Protein AF-F1KM58-F1 (afdb_monomer_lite)

Radius of gyration: 17.59 Å; chains: 1; bounding box: 44×41×51 Å

Secondary structure (DSSP, 8-state):
-HHHHHHHHHHTTTSS-HHHHHHHHHHHIIIIIHHHHHHHHSSSTTSTTSHHHHHHTS----SS-IIIIIIHHHHHHHHHHHHH-PPTTTTTS----S-HHHHHHHHHHHHHHHHHHHHHTTSSSSHHHHHHHHHHHHHHHHHHHHHHHHHHHHHSS--HHHHHHHHHHHHHHHGGGTTTB-HHHHHHHHHHHHHHHHHHTTHHHHHT---TT-HIIIIIIHHHHHHHHHHHHBTTTS--

pLDDT: mean 94.78, std 6.4, range [48.59, 98.81]

Organism: Bifidobacterium bifidum (NCBI:txid1681)

Foldseek 3Di:
DVVLLVLLCQQCPPQDDPVVSVVCVVCCVVPPLVLQCCCDPPQRQQAQPHVVVVVVVHRQFFQQPLPSRQQSSLVSSVVVLVVRDADPCVLNDDPDDPDLVVLLVVLVVCLVCLLCRQLCSVVDDDPLSVQLNLLLVLLLVLQLVLLQVLCCVVPVGRDSLSSSLSSLLSSSLCRRPSRFAGNVVSSVLSNVSSNQLSVQLVCCSVVRTRRPSSSNSRRNVSSVSNSVCSCQRGPPRHPD

Sequence (240 aa):
AMITVALICGAIAERVKYSTWMIFVALWITFDYAPMAHMVWNGGLLSADGAISQALGAAAHDFAGGTVVHINAAVAALIIVLIIGKRKGFGVEPMRPHNVPFVMLGAFLLWFGWFGFNAGSAFAANGVAGYAWVSTSLAAAAAMLTWGFTEKIRTGHYTAMGAASGIVAGLVAITPAADVVSPIWAIVLGAIAGVVTCLACSLKFKLGYDDSLDVVGVHGVGGLVGTVLLGFFMEGTGLR

InterPro domains:
  IPR001905 Ammonium transporter [PTHR43029] (1-235)
  IPR018047 Ammonium transporter, conserved site [PS01219] (62-87)
  IPR024041 Ammonium transporter AmtB-like domain [PF00909] (1-235)
  IPR029020 Ammonium/urea transporter [G3DSA:1.10.3430.10] (1-239)

Structure (mmCIF, N/CA/C/O backbone):
data_AF-F1KM58-F1
#
_entry.id   AF-F1KM58-F1
#
loop_
_atom_site.group_PDB
_atom_site.id
_atom_site.type_symbol
_atom_site.label_atom_id
_atom_site.label_alt_id
_atom_site.label_comp_id
_atom_site.label_asym_id
_atom_site.label_entity_id
_atom_site.label_seq_id
_atom_site.pdbx_PDB_ins_code
_atom_site.Cartn_x
_atom_site.Cartn_y
_atom_site.Cartn_z
_atom_site.occupancy
_atom_site.B_iso_or_equiv
_atom_site.auth_seq_id
_atom_site.auth_comp_id
_atom_site.auth_asym_id
_atom_site.auth_atom_id
_atom_site.pdbx_PDB_model_num
ATOM 1 N N . ALA A 1 1 ? 11.444 -1.472 5.936 1.00 88.88 1 ALA A N 1
ATOM 2 C CA . ALA A 1 1 ? 11.331 -2.021 7.304 1.00 88.88 1 ALA A CA 1
ATOM 3 C C . ALA A 1 1 ? 10.505 -1.107 8.205 1.00 88.88 1 ALA A C 1
ATOM 5 O O . ALA A 1 1 ? 9.416 -1.500 8.598 1.00 88.88 1 ALA A O 1
ATOM 6 N N . MET A 1 2 ? 10.964 0.118 8.506 1.00 96.50 2 MET A N 1
ATOM 7 C CA . MET A 1 2 ? 10.272 1.009 9.460 1.00 96.50 2 MET A CA 1
ATOM 8 C C . MET A 1 2 ? 8.813 1.307 9.084 1.00 96.50 2 MET A C 1
ATOM 10 O O . MET A 1 2 ? 7.929 1.128 9.916 1.00 96.50 2 MET A O 1
ATOM 14 N N . ILE A 1 3 ? 8.547 1.702 7.831 1.00 96.62 3 ILE A N 1
ATOM 15 C CA . ILE A 1 3 ? 7.173 1.974 7.382 1.00 96.62 3 ILE A CA 1
ATOM 16 C C . ILE A 1 3 ? 6.296 0.722 7.472 1.00 96.62 3 ILE A C 1
ATOM 18 O O . ILE A 1 3 ? 5.182 0.801 7.963 1.00 96.62 3 ILE A O 1
ATOM 22 N N . THR A 1 4 ? 6.821 -0.446 7.106 1.00 97.75 4 THR A N 1
ATOM 23 C CA . THR A 1 4 ? 6.120 -1.734 7.175 1.00 97.75 4 THR A CA 1
ATOM 24 C C . THR A 1 4 ? 5.619 -2.041 8.583 1.00 97.75 4 THR A C 1
ATOM 26 O O . THR A 1 4 ? 4.458 -2.388 8.773 1.00 97.75 4 THR A O 1
ATOM 29 N N . VAL A 1 5 ? 6.473 -1.830 9.583 1.00 97.19 5 VAL A N 1
ATOM 30 C CA . VAL A 1 5 ? 6.104 -1.976 10.994 1.00 97.19 5 VAL A CA 1
ATOM 31 C C . VAL A 1 5 ? 5.065 -0.934 11.410 1.00 97.19 5 VAL A C 1
ATOM 33 O O . VAL A 1 5 ? 4.097 -1.270 12.090 1.00 97.19 5 VAL A O 1
ATOM 36 N N . ALA A 1 6 ? 5.227 0.319 10.977 1.00 96.12 6 ALA A N 1
ATOM 37 C CA . ALA A 1 6 ? 4.267 1.382 11.263 1.00 96.12 6 ALA A CA 1
ATOM 38 C C . ALA A 1 6 ? 2.876 1.106 10.659 1.00 96.12 6 ALA A C 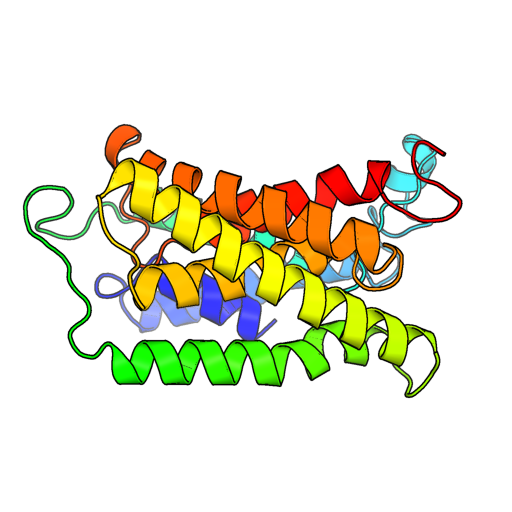1
ATOM 40 O O . ALA A 1 6 ? 1.873 1.465 11.269 1.00 96.12 6 ALA A O 1
ATOM 41 N N . LEU A 1 7 ? 2.796 0.428 9.507 1.00 96.38 7 LEU A N 1
ATOM 42 C CA . LEU A 1 7 ? 1.524 -0.000 8.918 1.00 96.38 7 LEU A CA 1
ATOM 43 C C . LEU A 1 7 ? 0.801 -1.005 9.817 1.00 96.38 7 LEU A C 1
ATOM 45 O O . LEU A 1 7 ? -0.388 -0.843 10.072 1.00 96.38 7 LEU A O 1
ATOM 49 N N . ILE A 1 8 ? 1.516 -1.995 10.362 1.00 97.31 8 ILE A N 1
ATOM 50 C CA . ILE A 1 8 ? 0.929 -2.994 11.270 1.00 97.31 8 ILE A CA 1
ATOM 51 C C . ILE A 1 8 ? 0.312 -2.312 12.505 1.00 97.31 8 ILE A C 1
ATOM 53 O O . ILE A 1 8 ? -0.786 -2.692 12.921 1.00 97.31 8 ILE A O 1
ATOM 57 N N . CYS A 1 9 ? 0.950 -1.259 13.045 1.00 94.38 9 CYS A N 1
ATOM 58 C CA . CYS A 1 9 ? 0.396 -0.464 14.152 1.00 94.38 9 CYS A CA 1
ATOM 59 C C . CYS A 1 9 ? -1.029 0.033 13.872 1.00 94.38 9 CYS A C 1
ATOM 61 O O . CYS A 1 9 ? -1.845 0.123 14.791 1.00 94.38 9 CYS A O 1
ATOM 63 N N . GLY A 1 10 ? -1.332 0.359 12.612 1.00 91.62 10 GLY A N 1
ATOM 64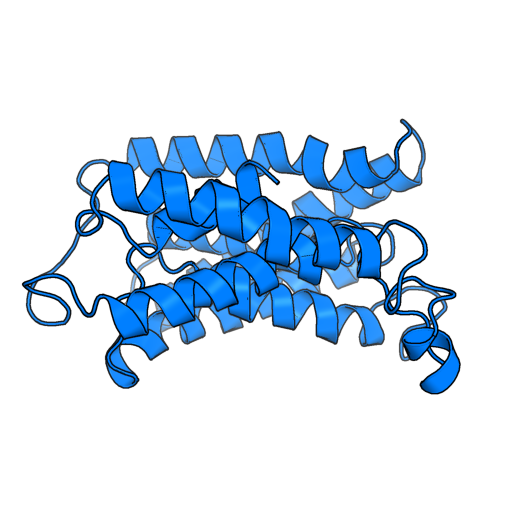 C CA . GLY A 1 10 ? -2.626 0.902 12.218 1.00 91.62 10 GLY A CA 1
ATOM 65 C C . GLY A 1 10 ? -3.788 -0.052 12.485 1.00 91.62 10 GLY A C 1
ATOM 66 O O . GLY A 1 10 ? -4.871 0.401 12.840 1.00 91.62 10 GLY A O 1
ATOM 67 N N . ALA A 1 11 ? -3.570 -1.365 12.410 1.00 92.75 11 ALA A N 1
ATOM 68 C CA . ALA A 1 11 ? -4.616 -2.362 12.642 1.00 92.75 11 ALA A CA 1
ATOM 69 C C . ALA A 1 11 ? -4.887 -2.613 14.133 1.00 92.75 11 ALA A C 1
ATOM 71 O O . ALA A 1 11 ? -5.987 -3.008 14.521 1.00 92.75 11 ALA A O 1
ATOM 72 N N . ILE A 1 12 ? -3.886 -2.361 14.979 1.00 92.50 12 ILE A N 1
ATOM 73 C CA . ILE A 1 12 ? -3.878 -2.724 16.404 1.00 92.50 12 ILE A CA 1
ATOM 74 C C . ILE A 1 12 ? -4.113 -1.535 17.343 1.00 92.50 12 ILE A C 1
ATOM 76 O O . ILE A 1 12 ? -3.894 -1.646 18.554 1.00 92.50 12 ILE A O 1
ATOM 80 N N . ALA A 1 13 ? -4.543 -0.397 16.790 1.00 87.81 13 ALA A N 1
ATOM 81 C CA . ALA A 1 13 ? -4.740 0.843 17.530 1.00 87.81 13 ALA A CA 1
ATOM 82 C C . ALA A 1 13 ? -5.531 0.624 18.836 1.00 87.81 13 ALA A C 1
ATOM 84 O O . ALA A 1 13 ? -6.523 -0.108 18.857 1.00 87.81 13 ALA A O 1
ATOM 85 N N . GLU A 1 14 ? -5.073 1.279 19.910 1.00 86.56 14 GLU A N 1
ATOM 86 C CA . GLU A 1 14 ? -5.732 1.382 21.227 1.00 86.56 14 GLU A CA 1
ATOM 87 C C . GLU A 1 14 ? -5.821 0.093 22.065 1.00 86.56 14 GLU A C 1
ATOM 89 O O . GLU A 1 14 ? -6.354 0.136 23.173 1.00 86.56 14 GLU A O 1
ATOM 94 N N . ARG A 1 15 ? -5.305 -1.055 21.596 1.00 90.94 15 ARG A N 1
ATOM 95 C CA . ARG A 1 15 ? -5.535 -2.340 22.291 1.00 90.94 15 ARG A CA 1
ATOM 96 C C . ARG A 1 15 ? -4.346 -3.295 22.396 1.00 90.94 15 ARG A C 1
ATOM 98 O O . ARG A 1 15 ? -4.536 -4.485 22.637 1.00 90.94 15 ARG A O 1
ATOM 105 N N . VAL A 1 16 ? -3.121 -2.790 22.270 1.00 93.50 16 VAL A N 1
ATOM 106 C CA . VAL A 1 16 ? -1.893 -3.577 22.474 1.00 93.50 16 VAL A CA 1
ATOM 107 C C . VAL A 1 16 ? -0.984 -2.893 23.490 1.00 93.50 16 VAL A C 1
ATOM 109 O O . VAL A 1 16 ? -0.842 -1.672 23.506 1.00 93.50 16 VAL A O 1
ATOM 112 N N . LYS A 1 17 ? -0.357 -3.691 24.361 1.00 94.69 17 LYS A N 1
ATOM 113 C CA . LYS A 1 17 ? 0.651 -3.201 25.307 1.00 94.69 17 LYS A CA 1
ATOM 114 C C . LYS A 1 17 ? 1.927 -2.836 24.558 1.00 94.69 17 LYS A C 1
ATOM 116 O O . LYS A 1 17 ? 2.440 -3.645 23.787 1.00 94.69 17 LYS A O 1
ATOM 121 N N . TYR A 1 18 ? 2.490 -1.673 24.866 1.00 94.19 18 TYR A N 1
ATOM 122 C CA . TYR A 1 18 ? 3.715 -1.196 24.223 1.00 94.19 18 TYR A CA 1
ATOM 123 C C . TYR A 1 18 ? 4.885 -2.188 24.345 1.00 94.19 18 TYR A C 1
ATOM 125 O O . TYR A 1 18 ? 5.570 -2.456 23.366 1.00 94.19 18 TYR A O 1
ATOM 133 N N . SER A 1 19 ? 5.087 -2.805 25.514 1.00 96.88 19 SER A N 1
ATOM 134 C CA . SER A 1 19 ? 6.160 -3.793 25.712 1.00 96.88 19 SER A CA 1
ATOM 135 C C . SER A 1 19 ? 6.009 -5.028 24.816 1.00 96.88 19 SER A C 1
ATOM 137 O O . SER A 1 19 ? 6.976 -5.454 24.190 1.00 96.88 19 SER A O 1
ATOM 139 N N . THR A 1 20 ? 4.795 -5.575 24.705 1.00 95.06 20 THR A N 1
ATOM 140 C CA . THR A 1 20 ? 4.488 -6.692 23.798 1.00 95.06 20 THR A CA 1
ATOM 141 C C . THR A 1 20 ? 4.696 -6.293 22.342 1.00 95.06 20 THR A C 1
ATOM 143 O O . THR A 1 20 ? 5.254 -7.072 21.574 1.00 95.06 20 THR A O 1
ATOM 146 N N . TRP A 1 21 ? 4.303 -5.071 21.977 1.00 95.88 21 TRP A N 1
ATOM 147 C CA . TRP A 1 21 ? 4.534 -4.529 20.643 1.00 95.88 21 TRP A CA 1
ATOM 148 C C . TRP A 1 21 ? 6.026 -4.464 20.300 1.00 95.88 21 TRP A C 1
ATOM 150 O O . TRP A 1 21 ? 6.424 -4.958 19.254 1.00 95.88 21 TRP A O 1
ATOM 160 N N . MET A 1 22 ? 6.873 -3.953 21.198 1.00 97.19 22 MET A N 1
ATOM 161 C CA . MET A 1 22 ? 8.318 -3.872 20.947 1.00 97.19 22 MET A CA 1
ATOM 162 C C . MET A 1 22 ? 8.966 -5.245 20.733 1.00 97.19 22 MET A C 1
ATOM 164 O O . MET A 1 22 ? 9.809 -5.393 19.849 1.00 97.19 22 MET A O 1
ATOM 168 N N . ILE A 1 23 ? 8.551 -6.257 21.502 1.00 97.44 23 ILE A N 1
ATOM 169 C CA . ILE A 1 23 ? 9.023 -7.637 21.318 1.00 97.44 23 ILE A CA 1
ATOM 170 C C . ILE A 1 23 ? 8.547 -8.183 19.970 1.00 97.44 23 ILE A C 1
ATOM 172 O O . ILE A 1 23 ? 9.347 -8.747 19.226 1.00 97.44 23 ILE A O 1
ATOM 176 N N . PHE A 1 24 ? 7.269 -7.983 19.632 1.00 96.81 24 PHE A N 1
ATOM 177 C CA . PHE A 1 24 ? 6.732 -8.379 18.333 1.00 96.81 24 PHE A CA 1
ATOM 178 C C . PHE A 1 24 ? 7.520 -7.741 17.186 1.00 96.81 24 PHE A C 1
ATOM 180 O O . PHE A 1 24 ? 7.919 -8.453 16.277 1.00 96.81 24 PHE A O 1
ATOM 187 N N . VAL A 1 25 ? 7.803 -6.437 17.244 1.00 97.88 25 VAL A N 1
ATOM 188 C CA . VAL A 1 25 ? 8.566 -5.732 16.203 1.00 97.88 25 VAL A CA 1
ATOM 189 C C . VAL A 1 25 ? 9.952 -6.339 16.017 1.00 97.88 25 VAL A C 1
ATOM 191 O O . VAL A 1 25 ? 10.352 -6.581 14.881 1.00 97.88 25 VAL A O 1
ATOM 194 N N . ALA A 1 26 ? 10.672 -6.614 17.109 1.00 98.06 26 ALA A N 1
ATOM 195 C CA . ALA A 1 26 ? 11.992 -7.233 17.031 1.00 98.06 26 ALA A CA 1
ATOM 196 C C . ALA A 1 26 ? 11.920 -8.612 16.357 1.00 98.06 26 ALA A C 1
ATOM 198 O O . ALA A 1 26 ? 12.652 -8.873 15.407 1.00 98.06 26 ALA A O 1
ATOM 199 N N . LEU A 1 27 ? 10.990 -9.463 16.796 1.00 98.25 27 LEU A N 1
ATOM 200 C CA . LEU A 1 27 ? 10.813 -10.801 16.231 1.00 98.25 27 LEU A CA 1
ATOM 201 C C . LEU A 1 27 ? 10.357 -10.753 14.770 1.00 98.25 27 LEU A C 1
ATOM 203 O O . LEU A 1 27 ? 10.905 -11.460 13.933 1.00 98.25 27 LEU A O 1
ATOM 207 N N . TRP A 1 28 ? 9.384 -9.908 14.446 1.00 98.38 28 TRP A N 1
ATOM 208 C CA . TRP A 1 28 ? 8.810 -9.807 13.110 1.00 98.38 28 TRP A CA 1
ATOM 209 C C . TRP A 1 28 ? 9.817 -9.246 12.102 1.00 98.38 28 TRP A C 1
ATOM 211 O O . TRP A 1 28 ? 9.946 -9.772 11.001 1.00 98.38 28 TRP A O 1
ATOM 221 N N . ILE A 1 29 ? 10.618 -8.243 12.481 1.00 98.25 29 ILE A N 1
ATOM 222 C CA . ILE A 1 29 ? 11.701 -7.761 11.613 1.00 98.25 29 ILE A CA 1
ATOM 223 C C . ILE A 1 29 ? 12.711 -8.882 11.331 1.00 98.25 29 ILE A C 1
ATOM 225 O O . ILE A 1 29 ? 13.126 -9.048 10.184 1.00 98.25 29 ILE A O 1
ATOM 229 N N . THR A 1 30 ? 13.111 -9.638 12.357 1.00 98.19 30 THR A N 1
ATOM 230 C CA . THR A 1 30 ? 14.146 -10.674 12.235 1.00 98.19 30 THR A CA 1
ATOM 231 C C . THR A 1 30 ? 13.672 -11.903 11.468 1.00 98.19 30 THR A C 1
ATOM 233 O O . THR A 1 30 ? 14.404 -12.401 10.618 1.00 98.19 30 THR A O 1
ATOM 236 N N . PHE A 1 31 ? 12.479 -12.407 11.773 1.00 98.19 31 PHE A N 1
ATOM 237 C CA . PHE A 1 31 ? 12.016 -13.709 11.287 1.00 98.19 31 PHE A CA 1
ATOM 238 C C . PHE A 1 31 ? 11.066 -13.632 10.098 1.00 98.19 31 PHE A C 1
ATOM 240 O O . PHE A 1 31 ? 10.827 -14.656 9.468 1.00 98.19 31 PHE A O 1
ATOM 247 N N . ASP A 1 32 ? 10.548 -12.450 9.776 1.00 98.25 32 ASP A N 1
ATOM 248 C CA . ASP A 1 32 ? 9.612 -12.275 8.671 1.00 98.25 32 ASP A CA 1
ATOM 249 C C . ASP A 1 32 ? 10.108 -11.213 7.676 1.00 98.25 32 ASP A C 1
ATOM 251 O O . ASP A 1 32 ? 10.454 -11.553 6.544 1.00 98.25 32 ASP A O 1
ATOM 255 N N . TYR A 1 33 ? 10.273 -9.954 8.101 1.00 98.44 33 TYR A N 1
ATOM 256 C CA . TYR A 1 33 ? 10.642 -8.877 7.175 1.00 98.44 33 TYR A CA 1
ATOM 257 C C . TYR A 1 33 ? 12.001 -9.104 6.504 1.00 98.44 33 TYR A C 1
ATOM 259 O O . TYR A 1 33 ? 12.116 -8.953 5.289 1.00 98.44 33 TYR A O 1
ATOM 267 N N . ALA A 1 34 ? 13.044 -9.426 7.277 1.00 98.25 34 ALA A N 1
ATOM 268 C CA . ALA A 1 34 ? 14.384 -9.648 6.735 1.00 98.25 34 ALA A CA 1
ATOM 269 C C . ALA A 1 34 ? 14.428 -10.844 5.760 1.00 98.25 34 ALA A C 1
ATOM 271 O O . ALA A 1 34 ? 14.923 -10.655 4.645 1.00 98.25 34 ALA A O 1
ATOM 272 N N . PRO A 1 35 ? 13.867 -12.027 6.092 1.00 98.00 35 PRO A N 1
ATOM 273 C CA . PRO A 1 35 ? 13.722 -13.120 5.134 1.00 98.00 35 PRO A CA 1
ATOM 274 C C . PRO A 1 35 ? 12.932 -12.735 3.882 1.00 98.00 35 PRO A C 1
ATOM 276 O O . PRO A 1 35 ? 13.409 -13.000 2.784 1.00 98.00 35 PRO A O 1
ATOM 279 N N . MET A 1 36 ? 11.787 -12.057 4.014 1.00 97.50 36 MET A N 1
ATOM 280 C CA . MET A 1 36 ? 10.985 -11.612 2.866 1.00 97.50 36 MET A CA 1
ATOM 281 C C . MET A 1 36 ? 11.746 -10.632 1.966 1.00 97.50 36 MET A C 1
ATOM 283 O O . MET A 1 36 ? 11.751 -10.783 0.746 1.00 97.50 36 MET A O 1
ATOM 287 N N . ALA A 1 37 ? 12.445 -9.658 2.551 1.00 97.81 37 ALA A N 1
ATOM 288 C CA . ALA A 1 37 ? 13.271 -8.719 1.800 1.00 97.81 37 ALA A CA 1
ATOM 289 C C . ALA A 1 37 ? 14.416 -9.432 1.067 1.00 97.81 37 ALA A C 1
ATOM 291 O O . ALA A 1 37 ? 14.699 -9.107 -0.083 1.00 97.81 37 ALA A O 1
ATOM 292 N N . HIS A 1 38 ? 15.048 -10.428 1.696 1.00 96.88 38 HIS A N 1
ATOM 293 C CA . HIS A 1 38 ? 16.068 -11.234 1.031 1.00 96.88 38 HIS A CA 1
ATOM 294 C C . HIS A 1 38 ? 15.481 -12.080 -0.102 1.00 96.88 38 HIS A C 1
ATOM 296 O O . HIS A 1 38 ? 16.049 -12.100 -1.192 1.00 96.88 38 HIS A O 1
ATOM 302 N N . MET A 1 39 ? 14.329 -12.719 0.137 1.00 96.62 39 MET A N 1
ATOM 303 C CA . MET A 1 39 ? 13.624 -13.533 -0.852 1.00 96.62 39 MET A CA 1
ATOM 304 C C . MET A 1 39 ? 13.322 -12.761 -2.129 1.00 96.62 39 MET A C 1
ATOM 306 O O . MET A 1 39 ? 13.425 -13.359 -3.188 1.00 96.62 39 MET A O 1
ATOM 310 N N . VAL A 1 40 ? 12.958 -11.482 -2.031 1.00 96.44 40 VAL A N 1
ATOM 311 C CA . VAL A 1 40 ? 12.495 -10.687 -3.175 1.00 96.44 40 VAL A CA 1
ATOM 312 C C . VAL A 1 40 ? 13.618 -9.831 -3.769 1.00 96.44 40 VAL A C 1
ATOM 314 O O . VAL A 1 40 ? 13.854 -9.885 -4.973 1.00 96.44 40 VAL A O 1
ATOM 317 N N . TRP A 1 41 ? 14.367 -9.087 -2.950 1.00 96.12 41 TRP A N 1
ATOM 318 C CA . TRP A 1 41 ? 15.279 -8.039 -3.434 1.00 96.12 41 TRP A CA 1
ATOM 319 C C . TRP A 1 41 ? 16.766 -8.384 -3.405 1.00 96.12 41 TRP A C 1
ATOM 321 O O . TRP A 1 41 ? 17.565 -7.594 -3.900 1.00 96.12 41 TRP A O 1
ATOM 331 N N . ASN A 1 42 ? 17.172 -9.504 -2.803 1.00 93.81 42 ASN A N 1
ATOM 332 C CA . ASN A 1 42 ? 18.594 -9.780 -2.581 1.00 93.81 42 ASN A CA 1
ATOM 333 C C . ASN A 1 42 ? 18.996 -11.212 -2.963 1.00 93.81 42 ASN A C 1
ATOM 335 O O . ASN A 1 42 ? 19.668 -11.890 -2.184 1.00 93.81 42 ASN A O 1
ATOM 339 N N . GLY A 1 43 ? 18.566 -11.668 -4.143 1.00 93.12 43 GLY A N 1
ATOM 340 C CA . GLY A 1 43 ? 18.970 -12.950 -4.738 1.00 93.12 43 GLY A CA 1
ATOM 341 C C . GLY A 1 43 ? 18.361 -14.183 -4.068 1.00 93.12 43 GLY A C 1
ATOM 342 O O . GLY A 1 43 ? 18.935 -15.269 -4.125 1.00 93.12 43 GLY A O 1
ATOM 343 N N . GLY A 1 44 ? 17.239 -14.020 -3.368 1.00 95.12 44 GLY A N 1
ATOM 344 C CA . GLY A 1 44 ? 16.552 -15.117 -2.703 1.00 95.12 44 GLY A CA 1
ATOM 345 C C . GLY A 1 44 ? 15.540 -15.828 -3.607 1.00 95.12 44 GLY A C 1
ATOM 346 O O . GLY A 1 44 ? 15.537 -15.693 -4.827 1.00 95.12 44 GLY A O 1
ATOM 347 N N . LEU A 1 45 ? 14.658 -16.625 -2.997 1.00 95.62 45 LEU A N 1
ATOM 348 C CA . LEU A 1 45 ? 13.769 -17.554 -3.714 1.00 95.62 45 LEU A CA 1
ATOM 349 C C . LEU A 1 45 ? 12.839 -16.895 -4.747 1.00 95.62 45 LEU A C 1
ATOM 351 O O . LEU A 1 45 ? 12.536 -17.526 -5.758 1.00 95.62 45 LEU A O 1
ATOM 355 N N . LEU A 1 46 ? 12.385 -15.671 -4.471 1.00 94.06 46 LEU A N 1
ATOM 356 C CA . LEU A 1 46 ? 11.426 -14.887 -5.256 1.00 94.06 46 LEU A CA 1
ATOM 357 C C . LEU A 1 46 ? 12.096 -13.721 -5.999 1.00 94.06 46 LEU A C 1
ATOM 359 O O . LEU A 1 46 ? 11.403 -12.849 -6.511 1.00 94.06 46 LEU A O 1
ATOM 363 N N . SER A 1 47 ? 13.427 -13.668 -6.052 1.00 93.94 47 SER A N 1
ATOM 364 C CA . SER A 1 47 ? 14.128 -12.731 -6.928 1.00 93.94 47 SER A CA 1
ATOM 365 C C . SER A 1 47 ? 13.915 -13.133 -8.389 1.00 93.94 47 SER A C 1
ATOM 367 O O . SER A 1 47 ? 13.481 -14.253 -8.675 1.00 93.94 47 SER A O 1
ATOM 369 N N . ALA A 1 48 ? 14.204 -12.237 -9.333 1.00 89.00 48 ALA A N 1
ATOM 370 C CA . ALA A 1 48 ? 13.971 -12.485 -10.760 1.00 89.00 48 ALA A CA 1
ATOM 371 C C . ALA A 1 48 ? 14.644 -13.780 -11.265 1.00 89.00 48 ALA A C 1
ATOM 373 O O . ALA A 1 48 ? 14.072 -14.507 -12.074 1.00 89.00 48 ALA A O 1
ATOM 374 N N . ASP A 1 49 ? 15.823 -14.097 -10.732 1.00 91.44 49 ASP A N 1
ATOM 375 C CA . ASP A 1 49 ? 16.614 -15.304 -10.978 1.00 91.44 49 ASP A CA 1
ATOM 376 C C . ASP A 1 49 ? 16.496 -16.354 -9.856 1.00 91.44 49 ASP A C 1
ATOM 378 O O . ASP A 1 49 ? 17.204 -17.360 -9.868 1.00 91.44 49 ASP A O 1
ATOM 382 N N . GLY A 1 50 ? 15.600 -16.149 -8.891 1.00 93.50 50 GLY A N 1
ATOM 383 C CA . GLY A 1 50 ? 15.389 -17.034 -7.752 1.00 93.50 50 GLY A CA 1
ATOM 384 C C . GLY A 1 50 ? 14.820 -18.400 -8.140 1.00 93.50 50 GLY A C 1
ATOM 385 O O . GLY A 1 50 ? 14.182 -18.566 -9.179 1.00 93.50 50 GLY A O 1
ATOM 386 N N . ALA A 1 51 ? 15.008 -19.397 -7.273 1.00 94.25 51 ALA A N 1
ATOM 387 C CA . ALA A 1 51 ? 14.600 -20.779 -7.542 1.00 94.25 51 ALA A CA 1
ATOM 388 C C . ALA A 1 51 ? 13.103 -20.933 -7.885 1.00 94.25 51 ALA A C 1
ATOM 390 O O . ALA A 1 51 ? 12.755 -21.770 -8.717 1.00 94.25 51 ALA A O 1
ATOM 391 N N . ILE A 1 52 ? 12.216 -20.129 -7.281 1.00 93.25 52 ILE A N 1
ATOM 392 C CA . ILE A 1 52 ? 10.775 -20.166 -7.583 1.00 93.25 52 ILE A CA 1
ATOM 393 C C . ILE A 1 52 ? 10.500 -19.523 -8.944 1.00 93.25 52 ILE A C 1
ATOM 395 O O . ILE A 1 52 ? 9.766 -20.102 -9.743 1.00 93.25 52 ILE A O 1
ATOM 399 N N . SER A 1 53 ? 11.119 -18.377 -9.234 1.00 92.19 53 SER A N 1
ATOM 400 C CA . SER A 1 53 ? 11.009 -17.713 -10.538 1.00 92.19 53 SER A CA 1
ATOM 401 C C . SER A 1 53 ? 11.477 -18.627 -11.676 1.00 92.19 53 SER A C 1
ATOM 403 O O . SER A 1 53 ? 10.794 -18.768 -12.690 1.00 92.19 53 SER A O 1
ATOM 405 N N . GLN A 1 54 ? 12.593 -19.336 -11.475 1.00 92.50 54 GLN A N 1
ATOM 406 C CA . GLN A 1 54 ? 13.096 -20.331 -12.425 1.00 92.50 54 GLN A CA 1
ATOM 407 C C . GLN A 1 54 ? 12.141 -21.522 -12.578 1.00 92.50 54 GLN A C 1
ATOM 409 O O . GLN A 1 54 ? 11.859 -21.936 -13.700 1.00 92.50 54 GLN A O 1
ATOM 414 N N . ALA A 1 55 ? 11.613 -22.058 -11.472 1.00 93.62 55 ALA A N 1
ATOM 415 C CA . ALA A 1 55 ? 10.693 -23.195 -11.501 1.00 93.62 55 ALA A CA 1
ATOM 416 C C . ALA A 1 55 ? 9.357 -22.870 -12.193 1.00 93.62 55 ALA A C 1
ATOM 418 O O . ALA A 1 55 ? 8.786 -23.731 -12.858 1.00 93.62 55 ALA A O 1
ATOM 419 N N . LEU A 1 56 ? 8.864 -21.636 -12.047 1.00 89.94 56 LEU A N 1
ATOM 420 C CA . LEU A 1 56 ? 7.647 -21.155 -12.706 1.00 89.94 56 LEU A CA 1
ATOM 421 C C . LEU A 1 56 ? 7.893 -20.663 -14.140 1.00 89.94 56 LEU A C 1
ATOM 423 O O . LEU A 1 56 ? 6.932 -20.434 -14.871 1.00 89.94 56 LEU A O 1
ATOM 427 N N . GLY A 1 57 ? 9.155 -20.487 -14.545 1.00 86.56 57 GLY A N 1
ATOM 428 C CA . GLY A 1 57 ? 9.521 -19.919 -15.844 1.00 86.56 57 GLY A CA 1
ATOM 429 C C . GLY A 1 57 ? 9.129 -18.445 -16.005 1.00 86.56 57 GLY A C 1
ATOM 430 O O . GLY A 1 57 ? 9.038 -17.961 -17.131 1.00 86.56 57 GLY A O 1
ATOM 431 N N . ALA A 1 58 ? 8.879 -17.739 -14.900 1.00 85.25 58 ALA A N 1
ATOM 432 C CA . ALA A 1 58 ? 8.455 -16.346 -14.881 1.00 85.25 58 ALA A CA 1
ATOM 433 C C . ALA A 1 58 ? 9.169 -15.604 -13.749 1.00 85.25 58 ALA A C 1
ATOM 435 O O . ALA A 1 58 ? 9.127 -16.030 -12.594 1.00 85.25 58 ALA A O 1
ATOM 436 N N . ALA A 1 59 ? 9.813 -14.485 -14.079 1.00 87.88 59 ALA A N 1
ATOM 437 C CA . ALA A 1 59 ? 10.474 -13.645 -13.091 1.00 87.88 59 ALA A CA 1
ATOM 438 C C . ALA A 1 59 ? 9.430 -12.950 -12.211 1.00 87.88 59 ALA A C 1
ATOM 440 O O . ALA A 1 59 ? 8.594 -12.193 -12.709 1.00 87.88 59 ALA A O 1
ATOM 441 N N . ALA A 1 60 ? 9.484 -13.190 -10.902 1.00 89.81 60 ALA A N 1
ATOM 442 C CA . ALA A 1 60 ? 8.737 -12.377 -9.958 1.00 89.81 60 ALA A CA 1
ATOM 443 C C . ALA A 1 60 ? 9.260 -10.930 -9.994 1.00 89.81 60 ALA A C 1
ATOM 445 O O . ALA A 1 60 ? 10.470 -10.693 -9.974 1.00 89.81 60 ALA A O 1
ATOM 446 N N . HIS A 1 61 ? 8.335 -9.970 -10.054 1.00 93.25 61 HIS A N 1
ATOM 447 C CA . HIS A 1 61 ? 8.640 -8.542 -10.088 1.00 93.25 61 HIS A CA 1
ATOM 448 C C . HIS A 1 61 ? 7.981 -7.842 -8.906 1.00 93.25 61 HIS A C 1
ATOM 450 O O . HIS A 1 61 ? 6.772 -7.956 -8.694 1.00 93.25 61 HIS A O 1
ATOM 456 N N . ASP A 1 62 ? 8.787 -7.124 -8.132 1.00 96.06 62 ASP A N 1
ATOM 457 C CA . ASP A 1 62 ? 8.319 -6.277 -7.042 1.00 96.06 62 ASP A CA 1
ATOM 458 C C . ASP A 1 62 ? 9.294 -5.116 -6.833 1.00 96.06 62 ASP A C 1
ATOM 460 O O . ASP A 1 62 ? 10.260 -5.209 -6.071 1.00 96.06 62 ASP A O 1
ATOM 464 N N . PHE A 1 63 ? 9.034 -4.019 -7.539 1.00 97.25 63 PHE A N 1
ATOM 465 C CA . PHE A 1 63 ? 9.953 -2.891 -7.627 1.00 97.25 63 PHE A CA 1
ATOM 466 C C . PHE A 1 63 ? 10.208 -2.185 -6.292 1.00 97.25 63 PHE A C 1
ATOM 468 O O . PHE A 1 63 ? 11.357 -1.937 -5.934 1.00 97.25 63 PHE A O 1
ATOM 475 N N . ALA A 1 64 ? 9.151 -1.860 -5.541 1.00 97.56 64 ALA A N 1
ATOM 476 C CA . ALA A 1 64 ? 9.273 -1.093 -4.299 1.00 97.56 64 ALA A CA 1
ATOM 477 C C . ALA A 1 64 ? 8.579 -1.729 -3.078 1.00 97.56 64 ALA A C 1
ATOM 479 O O . ALA A 1 64 ? 8.650 -1.175 -1.982 1.00 97.56 64 ALA A O 1
ATOM 480 N N . GLY A 1 65 ? 7.963 -2.913 -3.200 1.00 97.00 65 GLY A N 1
ATOM 481 C CA . GLY A 1 65 ? 7.505 -3.701 -2.045 1.00 97.00 65 GLY A CA 1
ATOM 482 C C . GLY A 1 65 ? 6.004 -3.928 -1.939 1.00 97.00 65 GLY A C 1
ATOM 483 O O . GLY A 1 65 ? 5.447 -3.830 -0.844 1.00 97.00 65 GLY A O 1
ATOM 484 N N . GLY A 1 66 ? 5.337 -4.289 -3.034 1.00 97.19 66 GLY A N 1
ATOM 485 C CA . GLY A 1 66 ? 3.977 -4.826 -2.981 1.00 97.19 66 GLY A CA 1
ATOM 486 C C . GLY A 1 66 ? 3.888 -6.043 -2.061 1.00 97.19 66 GLY A C 1
ATOM 487 O O . GLY A 1 66 ? 3.021 -6.099 -1.188 1.00 97.19 66 GLY A O 1
ATOM 488 N N . THR A 1 67 ? 4.836 -6.972 -2.183 1.00 97.31 67 THR A N 1
ATOM 489 C CA . THR A 1 67 ? 4.944 -8.149 -1.317 1.00 97.31 67 THR A CA 1
ATOM 490 C C . THR A 1 67 ? 5.660 -7.811 -0.015 1.00 97.31 67 THR A C 1
ATOM 492 O O . THR A 1 67 ? 5.059 -7.935 1.050 1.00 97.31 67 THR A O 1
ATOM 495 N N . VAL A 1 68 ? 6.900 -7.310 -0.089 1.00 97.75 68 VAL A N 1
ATOM 496 C CA . VAL A 1 68 ? 7.798 -7.137 1.069 1.00 97.75 68 VAL A CA 1
ATOM 497 C C . VAL A 1 68 ? 7.242 -6.159 2.106 1.00 97.75 68 VAL A C 1
ATOM 499 O O . VAL A 1 68 ? 7.482 -6.321 3.306 1.00 97.75 68 VAL A O 1
ATOM 502 N N . VAL A 1 69 ? 6.496 -5.140 1.664 1.00 98.50 69 VAL A N 1
ATOM 503 C CA . VAL A 1 69 ? 5.928 -4.113 2.543 1.00 98.50 69 VAL A CA 1
ATOM 504 C C . VAL A 1 69 ? 4.427 -4.292 2.715 1.00 98.50 69 VAL A C 1
ATOM 506 O O . VAL A 1 69 ? 3.973 -4.484 3.839 1.00 98.50 69 VAL A O 1
ATOM 509 N N . HIS A 1 70 ? 3.641 -4.197 1.647 1.00 98.50 70 HIS A N 1
ATOM 510 C CA . HIS A 1 70 ? 2.196 -4.005 1.796 1.00 98.50 70 HIS A CA 1
ATOM 511 C C . HIS A 1 70 ? 1.449 -5.284 2.164 1.00 98.50 70 HIS A C 1
ATOM 513 O O . HIS A 1 70 ? 0.803 -5.323 3.212 1.00 98.50 70 HIS A O 1
ATOM 519 N N . ILE A 1 71 ? 1.574 -6.336 1.350 1.00 98.50 71 ILE A N 1
ATOM 520 C CA . ILE A 1 71 ? 0.948 -7.633 1.636 1.00 98.50 71 ILE A CA 1
ATOM 521 C C . ILE A 1 71 ? 1.504 -8.190 2.945 1.00 98.50 71 ILE A C 1
ATOM 523 O O . ILE A 1 71 ? 0.731 -8.637 3.790 1.00 98.50 71 ILE A O 1
ATOM 527 N N . ASN A 1 72 ? 2.818 -8.096 3.154 1.00 98.50 72 ASN A N 1
ATOM 528 C CA . ASN A 1 72 ? 3.448 -8.621 4.354 1.00 98.50 72 ASN A CA 1
ATOM 529 C C . ASN A 1 72 ? 2.922 -7.959 5.646 1.00 98.50 72 ASN A C 1
ATOM 531 O O . ASN A 1 72 ? 2.425 -8.636 6.550 1.00 98.50 72 ASN A O 1
ATOM 535 N N . ALA A 1 73 ? 2.914 -6.619 5.704 1.00 98.38 73 ALA A N 1
ATOM 536 C CA . ALA A 1 73 ? 2.330 -5.895 6.836 1.00 98.38 73 ALA A CA 1
ATOM 537 C C . ALA A 1 73 ? 0.840 -6.208 7.022 1.00 98.38 73 ALA A C 1
ATOM 539 O O . ALA A 1 73 ? 0.375 -6.347 8.151 1.00 98.38 73 ALA A O 1
ATOM 540 N N . ALA A 1 74 ? 0.081 -6.319 5.932 1.00 98.31 74 ALA A N 1
ATOM 541 C CA . ALA A 1 74 ? -1.352 -6.572 5.992 1.00 98.31 74 ALA A CA 1
ATOM 542 C C . ALA A 1 74 ? -1.691 -7.977 6.503 1.00 98.31 74 ALA A C 1
ATOM 544 O O . ALA A 1 74 ? -2.636 -8.127 7.276 1.00 98.31 74 ALA A O 1
ATOM 545 N N . VAL A 1 75 ? -0.922 -8.998 6.117 1.00 98.38 75 VAL A N 1
ATOM 546 C CA . VAL A 1 75 ? -1.087 -10.363 6.635 1.00 98.38 75 VAL A CA 1
ATOM 547 C C . VAL A 1 75 ? -0.729 -10.407 8.117 1.00 98.38 75 VAL A C 1
ATOM 549 O O . VAL A 1 75 ? -1.516 -10.920 8.913 1.00 98.38 75 VAL A O 1
ATOM 552 N N . ALA A 1 76 ? 0.393 -9.800 8.514 1.00 98.06 76 ALA A N 1
ATOM 553 C CA . ALA A 1 76 ? 0.765 -9.691 9.922 1.00 98.06 76 ALA A CA 1
ATOM 554 C C . ALA A 1 76 ? -0.330 -8.982 10.737 1.00 98.06 76 ALA A C 1
ATOM 556 O O . ALA A 1 76 ? -0.784 -9.500 11.757 1.00 98.06 76 ALA A O 1
ATOM 557 N N . ALA A 1 77 ? -0.819 -7.840 10.248 1.00 97.75 77 ALA A N 1
ATOM 558 C CA . ALA A 1 77 ? -1.928 -7.105 10.841 1.00 97.75 77 ALA A CA 1
ATOM 559 C C . ALA A 1 77 ? -3.187 -7.971 10.982 1.00 97.75 77 ALA A C 1
ATOM 561 O O . ALA A 1 77 ? -3.750 -8.035 12.074 1.00 97.75 77 ALA A O 1
ATOM 562 N N . LEU A 1 78 ? -3.600 -8.671 9.918 1.00 97.94 78 LEU A N 1
ATOM 563 C CA . LEU A 1 78 ? -4.775 -9.544 9.925 1.00 97.94 78 LEU A CA 1
ATOM 564 C C . LEU A 1 78 ? -4.660 -10.631 10.998 1.00 97.94 78 LEU A C 1
ATOM 566 O O . LEU A 1 78 ? -5.575 -10.805 11.801 1.00 97.94 78 LEU A O 1
ATOM 570 N N . ILE A 1 79 ? -3.530 -11.336 11.051 1.00 97.75 79 ILE A N 1
ATOM 571 C CA . ILE A 1 79 ? -3.310 -12.389 12.046 1.00 97.75 79 ILE A CA 1
ATOM 572 C C . ILE A 1 79 ? -3.352 -11.814 13.464 1.00 97.75 79 ILE A C 1
ATOM 574 O O . ILE A 1 79 ? -4.020 -12.372 14.335 1.00 97.75 79 ILE A O 1
ATOM 578 N N . ILE A 1 80 ? -2.713 -10.667 13.702 1.00 96.56 80 ILE A N 1
ATOM 579 C CA . ILE A 1 80 ? -2.712 -10.048 15.030 1.00 96.56 80 ILE A CA 1
ATOM 580 C C . ILE A 1 80 ? -4.128 -9.647 15.447 1.00 96.56 80 ILE A C 1
ATOM 582 O O . ILE A 1 80 ? -4.523 -9.958 16.570 1.00 96.56 80 ILE A O 1
ATOM 586 N N . VAL A 1 81 ? -4.916 -9.002 14.577 1.00 96.56 81 VAL A N 1
ATOM 587 C CA . VAL A 1 81 ? -6.282 -8.575 14.940 1.00 96.56 81 VAL A CA 1
ATOM 588 C C . VAL A 1 81 ? -7.225 -9.752 15.187 1.00 96.56 81 VAL A C 1
ATOM 590 O O . VAL A 1 81 ? -8.141 -9.624 16.001 1.00 96.56 81 VAL A O 1
ATOM 593 N N . LEU A 1 82 ? -6.983 -10.902 14.551 1.00 96.56 82 LEU A N 1
ATOM 594 C CA . LEU A 1 82 ? -7.707 -12.143 14.834 1.00 96.56 82 LEU A CA 1
ATOM 595 C C . LEU A 1 82 ? -7.338 -12.732 16.206 1.00 96.56 82 LEU A C 1
ATOM 597 O O . LEU A 1 82 ? -8.213 -13.266 16.883 1.00 96.56 82 LEU A O 1
ATOM 601 N N . ILE A 1 83 ? -6.083 -12.594 16.645 1.00 96.12 83 ILE A N 1
ATOM 602 C CA . ILE A 1 83 ? -5.615 -13.079 17.955 1.00 96.12 83 ILE A CA 1
ATOM 603 C C . ILE A 1 83 ? -6.080 -12.168 19.098 1.00 96.12 83 ILE A C 1
ATOM 605 O O . ILE A 1 83 ? -6.595 -12.649 20.105 1.00 96.12 83 ILE A O 1
ATOM 609 N N . ILE A 1 84 ? -5.888 -10.851 18.973 1.00 94.50 84 ILE A N 1
ATOM 610 C CA . ILE A 1 84 ? -6.181 -9.897 20.062 1.00 94.50 84 ILE A CA 1
ATOM 611 C C . ILE A 1 84 ? -7.673 -9.548 20.162 1.00 94.50 84 ILE A C 1
ATOM 613 O O . ILE A 1 84 ? -8.110 -8.977 21.161 1.00 94.50 84 ILE A O 1
ATOM 617 N N . GLY A 1 85 ? -8.449 -9.864 19.124 1.00 93.69 85 GLY A N 1
ATOM 618 C CA . GLY A 1 85 ? -9.875 -9.587 19.053 1.00 93.69 85 GLY A CA 1
ATOM 619 C C . GLY A 1 85 ? -10.221 -8.122 18.763 1.00 93.69 85 GLY A C 1
ATOM 620 O O . GLY A 1 85 ? -9.392 -7.305 18.347 1.00 93.69 85 GLY A O 1
ATOM 621 N N . LYS A 1 86 ? -11.506 -7.807 18.957 1.00 95.00 86 LYS A N 1
ATOM 622 C CA . LYS A 1 86 ? -12.131 -6.522 18.611 1.00 95.00 86 LYS A CA 1
ATOM 623 C C . LYS A 1 86 ? -12.039 -5.516 19.756 1.00 95.00 86 LYS A C 1
ATOM 625 O O . LYS A 1 86 ? -12.146 -5.898 20.921 1.00 95.00 86 LYS A O 1
ATOM 630 N N . ARG A 1 87 ? -11.938 -4.222 19.440 1.00 94.88 87 ARG A N 1
ATOM 631 C CA . ARG A 1 87 ? -12.163 -3.154 20.426 1.00 94.88 87 ARG A CA 1
ATOM 632 C C . ARG A 1 87 ? -13.607 -3.178 20.922 1.00 94.88 87 ARG A C 1
ATOM 634 O O . ARG A 1 87 ? -14.532 -3.594 20.218 1.00 94.88 87 ARG A O 1
ATOM 641 N N . LYS A 1 88 ? -13.802 -2.677 22.143 1.00 91.50 88 LYS A N 1
ATOM 642 C CA . LYS A 1 88 ? -15.141 -2.417 22.686 1.00 91.50 88 LYS A CA 1
ATOM 643 C C . LYS A 1 88 ? -15.868 -1.422 21.775 1.00 91.50 88 LYS A C 1
ATOM 645 O O . LYS A 1 88 ? -15.258 -0.465 21.316 1.00 91.50 88 LYS A O 1
ATOM 650 N N . GLY A 1 89 ? -17.141 -1.686 21.490 1.00 90.31 89 GLY A N 1
ATOM 651 C CA . GLY A 1 89 ? -17.958 -0.859 20.596 1.00 90.31 89 GLY A CA 1
ATOM 652 C C . GLY A 1 89 ? -17.804 -1.165 19.100 1.00 90.31 89 GLY A C 1
ATOM 653 O O . GLY A 1 89 ? -18.558 -0.616 18.303 1.00 90.31 89 GLY A O 1
ATOM 654 N N . PHE A 1 90 ? -16.893 -2.053 18.674 1.00 92.12 90 PHE A N 1
ATOM 655 C CA . PHE A 1 90 ? -16.737 -2.359 17.246 1.00 92.12 90 PHE A CA 1
ATOM 656 C C . PHE A 1 90 ? -18.036 -2.916 16.642 1.00 92.12 90 PHE A C 1
ATOM 658 O O . PHE A 1 90 ? -18.582 -3.910 17.122 1.00 92.12 90 PHE A O 1
ATOM 665 N N . GLY A 1 91 ? -18.515 -2.280 15.571 1.00 86.81 91 GLY A N 1
ATOM 666 C CA . GLY A 1 91 ? -19.756 -2.651 14.883 1.00 86.81 91 GLY A CA 1
ATOM 667 C C . GLY A 1 91 ? -21.043 -2.191 15.578 1.00 86.81 91 GLY A C 1
ATOM 668 O O . GLY A 1 91 ? -22.121 -2.434 15.045 1.00 86.81 91 GLY A O 1
ATOM 669 N N . VAL A 1 92 ? -20.940 -1.520 16.730 1.00 89.56 92 VAL A N 1
ATOM 670 C CA . VAL A 1 92 ? -22.086 -1.018 17.511 1.00 89.56 92 VAL A CA 1
ATOM 671 C C . VAL A 1 92 ? -22.006 0.500 17.692 1.00 89.56 92 VAL A C 1
ATOM 673 O O . VAL A 1 92 ? -23.010 1.192 17.553 1.00 89.56 92 VAL A O 1
ATOM 676 N N . GLU A 1 93 ? -20.809 1.031 17.939 1.00 88.25 93 GLU A N 1
ATOM 677 C CA . GLU A 1 93 ? -20.546 2.453 18.150 1.00 88.25 93 GLU A CA 1
ATOM 678 C C . GLU A 1 93 ? -19.738 3.052 16.982 1.00 88.25 93 GLU A C 1
ATOM 680 O O . GLU A 1 93 ? -18.791 2.423 16.492 1.00 88.25 93 GLU A O 1
ATOM 685 N N . PRO A 1 94 ? -20.057 4.278 16.520 1.00 83.06 94 PRO A N 1
ATOM 686 C CA . PRO A 1 94 ? -19.256 4.960 15.508 1.00 83.06 94 PRO A CA 1
ATOM 687 C C . PRO A 1 94 ? -17.851 5.321 16.021 1.00 83.06 94 PRO A C 1
ATOM 689 O O . PRO A 1 94 ? -17.677 6.270 16.781 1.00 83.06 94 PRO A O 1
ATOM 692 N N . MET A 1 95 ? -16.824 4.629 15.530 1.00 86.31 95 MET A N 1
ATOM 693 C CA . MET A 1 95 ? -15.413 4.928 15.820 1.00 86.31 95 MET A CA 1
ATOM 694 C C . MET A 1 95 ? -14.871 6.003 14.866 1.00 86.31 95 MET A C 1
ATOM 696 O O . MET A 1 95 ? -14.137 5.709 13.923 1.00 86.31 95 MET A O 1
ATOM 700 N N . ARG A 1 96 ? -15.294 7.259 15.056 1.00 82.69 96 ARG A N 1
ATOM 701 C CA . ARG A 1 96 ? -14.901 8.375 14.177 1.00 82.69 96 ARG A CA 1
ATOM 702 C C . ARG A 1 96 ? -13.512 8.929 14.532 1.00 82.69 96 ARG A C 1
ATOM 704 O O . ARG A 1 96 ? -13.189 9.019 15.715 1.00 82.69 96 ARG A O 1
ATOM 711 N N . PRO A 1 97 ? -12.716 9.379 13.543 1.00 86.62 97 PRO A N 1
ATOM 712 C CA . PRO A 1 97 ? -11.471 10.093 13.811 1.00 86.62 97 PRO A CA 1
ATOM 713 C C . PRO A 1 97 ? -11.735 11.369 14.614 1.00 86.62 97 PRO A C 1
ATOM 715 O O . PRO A 1 97 ? -12.590 12.172 14.243 1.00 86.62 97 PRO A O 1
ATOM 718 N N . HIS A 1 98 ? -10.965 11.588 15.679 1.00 91.75 98 HIS A N 1
ATOM 719 C CA . HIS A 1 98 ? -11.086 12.795 16.501 1.00 91.75 98 HIS A CA 1
ATOM 720 C C . HIS A 1 98 ? -10.493 14.047 15.820 1.00 91.75 98 HIS A C 1
ATOM 722 O O . HIS A 1 98 ? -10.848 15.165 16.182 1.00 91.75 98 HIS A O 1
ATOM 728 N N . ASN A 1 99 ? -9.590 13.875 14.842 1.00 94.56 99 ASN A N 1
ATOM 729 C CA . ASN A 1 99 ? -8.903 14.968 14.149 1.00 94.56 99 ASN A CA 1
ATOM 730 C C . ASN A 1 99 ? -8.667 14.634 12.664 1.00 94.56 99 ASN A C 1
ATOM 732 O O . ASN A 1 99 ? -7.628 14.099 12.278 1.00 94.56 99 ASN A O 1
ATOM 736 N N . VAL A 1 100 ? -9.653 14.952 11.821 1.00 95.06 100 VAL A N 1
ATOM 737 C CA . VAL A 1 100 ? -9.586 14.729 10.364 1.00 95.06 100 VAL A CA 1
ATOM 738 C C . VAL A 1 100 ? -8.456 15.528 9.692 1.00 95.06 100 VAL A C 1
ATOM 740 O O . VAL A 1 100 ? -7.743 14.935 8.883 1.00 95.06 100 VAL A O 1
ATOM 743 N N . PRO A 1 101 ? -8.207 16.816 10.017 1.00 96.88 101 PRO A N 1
ATOM 744 C CA . PRO A 1 101 ? -7.055 17.540 9.471 1.00 96.88 101 PRO A CA 1
ATOM 745 C C . PRO A 1 101 ? -5.713 16.835 9.700 1.00 96.88 101 PRO A C 1
ATOM 747 O O . PRO A 1 101 ? -4.876 16.812 8.801 1.00 96.88 101 PRO A O 1
ATOM 750 N N . PHE A 1 102 ? -5.518 16.209 10.864 1.00 96.38 102 PHE A N 1
ATOM 751 C CA . PHE A 1 102 ? -4.288 15.470 11.151 1.00 96.38 102 PHE A CA 1
ATOM 752 C C . PHE A 1 102 ? -4.157 14.192 10.310 1.00 96.38 102 PHE A C 1
ATOM 754 O O . PHE A 1 102 ? -3.062 13.870 9.852 1.00 96.38 102 PHE A O 1
ATOM 761 N N . VAL A 1 103 ? -5.269 13.506 10.019 1.00 95.56 103 VAL A N 1
ATOM 762 C CA . VAL A 1 103 ? -5.271 12.394 9.053 1.00 95.56 103 VAL A CA 1
ATOM 763 C C . VAL A 1 103 ? -4.878 12.885 7.660 1.00 95.56 103 VAL A C 1
ATOM 765 O O . VAL A 1 103 ? -4.044 12.262 7.008 1.00 95.56 103 VAL A O 1
ATOM 768 N N . MET A 1 104 ? -5.429 14.017 7.214 1.00 97.25 104 MET A N 1
ATOM 769 C CA . MET A 1 104 ? -5.096 14.594 5.906 1.00 97.25 104 MET A CA 1
ATOM 770 C C . MET A 1 104 ? -3.626 15.017 5.817 1.00 97.25 104 MET A C 1
ATOM 772 O O . MET A 1 104 ? -2.994 14.795 4.786 1.00 97.25 104 MET A O 1
ATOM 776 N N . LEU A 1 105 ? -3.059 15.563 6.898 1.00 97.81 105 LEU A N 1
ATOM 777 C CA . LEU A 1 105 ? -1.623 15.832 6.990 1.00 97.81 105 LEU A CA 1
ATOM 778 C C . LEU A 1 105 ? -0.809 14.539 6.850 1.00 97.81 105 LEU A C 1
ATOM 780 O O . LEU A 1 105 ? 0.154 14.504 6.089 1.00 97.81 105 LEU A O 1
ATOM 784 N N . GLY A 1 106 ? -1.217 13.465 7.531 1.00 96.50 106 GLY A N 1
ATOM 785 C CA . GLY A 1 106 ? -0.601 12.147 7.384 1.00 96.50 106 GLY A CA 1
ATOM 786 C C . GLY A 1 106 ? -0.663 11.623 5.946 1.00 96.50 106 GLY A C 1
ATOM 787 O O . GLY A 1 106 ? 0.354 11.189 5.414 1.00 96.50 106 GLY A O 1
ATOM 788 N N . ALA A 1 107 ? -1.819 11.726 5.286 1.00 96.94 107 ALA A N 1
ATOM 789 C CA . ALA A 1 107 ? -1.989 11.323 3.889 1.00 96.94 107 ALA A CA 1
ATOM 790 C C . ALA A 1 107 ? -1.094 12.132 2.934 1.00 96.94 107 ALA A C 1
ATOM 792 O O . ALA A 1 107 ? -0.474 11.560 2.039 1.00 96.94 107 ALA A O 1
ATOM 793 N N . PHE A 1 108 ? -0.969 13.445 3.156 1.00 97.25 108 PHE A N 1
ATOM 794 C CA . PHE A 1 108 ? -0.047 14.299 2.407 1.00 97.25 108 PHE A CA 1
ATOM 795 C C . PHE A 1 108 ? 1.414 13.872 2.598 1.00 97.25 108 PHE A C 1
ATOM 797 O O . PHE A 1 108 ? 2.130 13.697 1.615 1.00 97.25 108 PHE A O 1
ATOM 804 N N . LEU A 1 109 ? 1.851 13.669 3.846 1.00 98.19 109 LEU A N 1
ATOM 805 C CA . LEU A 1 109 ? 3.220 13.243 4.146 1.00 98.19 109 LEU A CA 1
ATOM 806 C C . LEU A 1 109 ? 3.524 11.855 3.575 1.00 98.19 109 LEU A C 1
ATOM 808 O O . LEU A 1 109 ? 4.633 11.633 3.091 1.00 98.19 109 LEU A O 1
ATOM 812 N N . LEU A 1 110 ? 2.545 10.943 3.587 1.00 97.50 110 LEU A N 1
ATOM 813 C CA . LEU A 1 110 ? 2.663 9.637 2.946 1.00 97.50 110 LEU A CA 1
ATOM 814 C C . LEU A 1 110 ? 2.832 9.777 1.439 1.00 97.50 110 LEU A C 1
ATOM 816 O O . LEU A 1 110 ? 3.774 9.202 0.914 1.00 97.50 110 LEU A O 1
ATOM 820 N N . TRP A 1 111 ? 1.996 10.560 0.751 1.00 97.75 111 TRP A N 1
ATOM 821 C CA . TRP A 1 111 ? 2.143 10.769 -0.694 1.00 97.75 111 TRP A CA 1
ATOM 822 C C . TRP A 1 111 ? 3.490 11.417 -1.028 1.00 97.75 111 TRP A C 1
ATOM 824 O O . TRP A 1 111 ? 4.237 10.897 -1.854 1.00 97.75 111 TRP A O 1
ATOM 834 N N . PHE A 1 112 ? 3.850 12.496 -0.332 1.00 97.62 112 PHE A N 1
ATOM 835 C CA . PHE A 1 112 ? 5.137 13.162 -0.515 1.00 97.62 112 PHE A CA 1
ATOM 836 C C . PHE A 1 112 ? 6.316 12.197 -0.312 1.00 97.62 112 PHE A C 1
ATOM 838 O O . PHE A 1 112 ? 7.200 12.103 -1.162 1.00 97.62 112 PHE A O 1
ATOM 845 N N . GLY A 1 113 ? 6.308 11.435 0.785 1.00 98.00 113 GLY A N 1
ATOM 846 C CA . GLY A 1 113 ? 7.334 10.436 1.077 1.00 98.00 113 GLY A CA 1
ATOM 847 C C . GLY A 1 113 ? 7.344 9.269 0.087 1.00 98.00 113 GLY A C 1
ATOM 848 O O . GLY A 1 113 ? 8.408 8.712 -0.186 1.00 98.00 113 GLY A O 1
ATOM 849 N N . TRP A 1 114 ? 6.196 8.929 -0.507 1.00 98.38 114 TRP A N 1
ATOM 850 C CA . TRP A 1 114 ? 6.082 7.834 -1.471 1.00 98.38 114 TRP A CA 1
ATOM 851 C C . TRP A 1 114 ? 6.846 8.092 -2.767 1.00 98.38 114 TRP A C 1
ATOM 853 O O . TRP A 1 114 ? 7.234 7.143 -3.442 1.00 98.38 114 TRP A O 1
ATOM 863 N N . PHE A 1 115 ? 7.125 9.355 -3.101 1.00 95.75 115 PHE A N 1
ATOM 864 C CA . PHE A 1 115 ? 8.043 9.668 -4.194 1.00 95.75 115 PHE A CA 1
ATOM 865 C C . PHE A 1 115 ? 9.448 9.149 -3.909 1.00 95.75 115 PHE A C 1
ATOM 867 O O . PHE A 1 115 ? 10.044 8.515 -4.771 1.00 95.75 115 PHE A O 1
ATOM 874 N N . GLY A 1 116 ? 9.954 9.349 -2.690 1.00 96.38 116 GLY A N 1
ATOM 875 C CA . GLY A 1 116 ? 11.216 8.748 -2.263 1.00 96.38 116 GLY A CA 1
ATOM 876 C C . GLY A 1 116 ? 11.134 7.224 -2.176 1.00 96.38 116 GLY A C 1
ATOM 877 O O . GLY A 1 116 ? 12.109 6.553 -2.486 1.00 96.38 116 GLY A O 1
ATOM 878 N N . PHE A 1 117 ? 9.970 6.680 -1.807 1.00 98.00 117 PHE A N 1
ATOM 879 C CA . PHE A 1 117 ? 9.746 5.237 -1.718 1.00 98.00 117 PHE A CA 1
ATOM 880 C C . PHE A 1 117 ? 9.793 4.553 -3.091 1.00 98.00 117 PHE A C 1
ATOM 882 O O . PHE A 1 117 ? 10.593 3.650 -3.280 1.00 98.00 117 PHE A O 1
ATOM 889 N N . ASN A 1 118 ? 9.000 5.008 -4.066 1.00 98.25 118 ASN A N 1
ATOM 890 C CA . ASN A 1 118 ? 8.953 4.387 -5.391 1.00 98.25 118 ASN A CA 1
ATOM 891 C C . ASN A 1 118 ? 10.099 4.866 -6.287 1.00 98.25 118 ASN A C 1
ATOM 893 O O . ASN A 1 118 ? 10.869 4.051 -6.775 1.00 98.25 118 ASN A O 1
ATOM 897 N N . ALA A 1 119 ? 10.268 6.176 -6.495 1.00 97.56 119 ALA A N 1
ATOM 898 C CA . ALA A 1 119 ? 11.323 6.658 -7.392 1.00 97.56 119 ALA A CA 1
ATOM 899 C C . ALA A 1 119 ? 12.728 6.345 -6.849 1.00 97.56 119 ALA A C 1
ATOM 901 O O . ALA A 1 119 ? 13.641 6.070 -7.624 1.00 97.56 119 ALA A O 1
ATOM 902 N N . GLY A 1 120 ? 12.898 6.332 -5.522 1.00 97.06 120 GLY A N 1
ATOM 903 C CA . GLY A 1 120 ? 14.156 5.952 -4.879 1.00 97.06 120 GLY A CA 1
ATOM 904 C C . GLY A 1 120 ? 14.518 4.473 -5.034 1.00 97.06 120 GLY A C 1
ATOM 905 O O . GLY A 1 120 ? 15.708 4.161 -5.022 1.00 97.06 120 GLY A O 1
ATOM 906 N N . SER A 1 121 ? 13.548 3.581 -5.274 1.00 97.56 121 SER A N 1
ATOM 907 C CA . SER A 1 121 ? 13.809 2.159 -5.570 1.00 97.56 121 SER A CA 1
ATOM 908 C C . SER A 1 121 ? 14.515 1.933 -6.909 1.00 97.56 121 SER A C 1
ATOM 910 O O . SER A 1 121 ? 14.998 0.838 -7.170 1.00 97.56 121 SER A O 1
ATOM 912 N N . ALA A 1 122 ? 14.666 2.974 -7.736 1.00 97.19 122 ALA A N 1
ATOM 913 C CA . ALA A 1 122 ? 15.554 2.937 -8.896 1.00 97.19 122 ALA A CA 1
ATOM 914 C C . ALA A 1 122 ? 17.051 3.019 -8.522 1.00 97.19 122 ALA A C 1
ATOM 916 O O . ALA A 1 122 ? 17.902 2.835 -9.390 1.00 97.19 122 ALA A O 1
ATOM 917 N N . PHE A 1 123 ? 17.383 3.359 -7.267 1.00 95.62 123 PHE A N 1
ATOM 918 C CA . PHE A 1 123 ? 18.745 3.550 -6.740 1.00 95.62 123 PHE A CA 1
ATOM 919 C C . PHE A 1 123 ? 19.618 4.565 -7.505 1.00 95.62 123 PHE A C 1
ATOM 921 O O . PHE A 1 123 ? 20.832 4.627 -7.308 1.00 95.62 123 PHE A O 1
ATOM 928 N N . ALA A 1 124 ? 19.011 5.397 -8.354 1.00 96.62 124 ALA A N 1
ATOM 929 C CA . ALA A 1 124 ? 19.675 6.450 -9.112 1.00 96.62 124 ALA A CA 1
ATOM 930 C C . ALA A 1 124 ? 18.670 7.516 -9.575 1.00 96.62 124 ALA A C 1
ATOM 932 O O . ALA A 1 124 ? 17.489 7.237 -9.761 1.00 96.62 124 ALA A O 1
ATOM 933 N N . ALA A 1 125 ? 19.148 8.736 -9.829 1.00 97.38 125 ALA A N 1
ATOM 934 C CA . ALA A 1 125 ? 18.355 9.792 -10.460 1.00 97.38 125 ALA A CA 1
ATOM 935 C C . ALA A 1 125 ? 18.407 9.648 -11.993 1.00 97.38 125 ALA A C 1
ATOM 937 O O . ALA A 1 125 ? 19.240 10.262 -12.657 1.00 97.38 125 ALA A O 1
ATOM 938 N N . ASN A 1 126 ? 17.553 8.787 -12.550 1.00 96.25 126 ASN A N 1
ATOM 939 C CA . ASN A 1 126 ? 17.547 8.430 -13.973 1.00 96.25 126 ASN A CA 1
ATOM 940 C C . ASN A 1 126 ? 16.117 8.371 -14.557 1.00 96.25 126 ASN A C 1
ATOM 942 O O . ASN A 1 126 ? 15.140 8.738 -13.903 1.00 96.25 126 ASN A O 1
ATOM 946 N N . GLY A 1 127 ? 15.994 7.902 -15.803 1.00 96.19 127 GLY A N 1
ATOM 947 C CA . GLY A 1 127 ? 14.700 7.753 -16.474 1.00 96.19 127 GLY A CA 1
ATOM 948 C C . GLY A 1 127 ? 13.721 6.826 -15.744 1.00 96.19 127 GLY A C 1
ATOM 949 O O . GLY A 1 127 ? 12.533 7.129 -15.714 1.00 96.19 127 GLY A O 1
ATOM 950 N N . VAL A 1 128 ? 14.207 5.762 -15.092 1.00 96.50 128 VAL A N 1
ATOM 951 C CA . VAL A 1 128 ? 13.372 4.831 -14.307 1.00 96.50 128 VAL A CA 1
ATOM 952 C C . VAL A 1 128 ? 12.787 5.534 -13.084 1.00 96.50 128 VAL A C 1
ATOM 954 O O . VAL A 1 128 ? 11.588 5.435 -12.838 1.00 96.50 128 VAL A O 1
ATOM 957 N N . ALA A 1 129 ? 13.592 6.320 -12.362 1.00 98.00 129 ALA A N 1
ATOM 958 C CA . ALA A 1 129 ? 13.102 7.123 -11.241 1.00 98.00 129 ALA A CA 1
ATOM 959 C C . ALA A 1 129 ? 12.037 8.140 -11.686 1.00 98.00 129 ALA A C 1
ATOM 961 O O . ALA A 1 129 ? 10.999 8.278 -11.038 1.00 98.00 129 ALA A O 1
ATOM 962 N N . GLY A 1 130 ? 12.264 8.824 -12.815 1.00 97.25 130 GLY A N 1
ATOM 963 C CA . GLY A 1 130 ? 11.285 9.748 -13.395 1.00 97.25 130 GLY A CA 1
ATOM 964 C C . GLY A 1 130 ? 9.983 9.051 -13.798 1.00 97.25 130 GLY A C 1
ATOM 965 O O . GLY A 1 130 ? 8.896 9.555 -13.518 1.00 97.25 130 GLY A O 1
ATOM 966 N N . TYR A 1 131 ? 10.085 7.863 -14.390 1.00 95.56 131 TYR A N 1
ATOM 967 C CA . TYR A 1 131 ? 8.937 7.045 -14.767 1.00 95.56 131 TYR A CA 1
ATOM 968 C C . TYR A 1 131 ? 8.134 6.590 -13.541 1.00 95.56 131 TYR A C 1
ATOM 970 O O . TYR A 1 131 ? 6.927 6.832 -13.476 1.00 95.56 131 TYR A O 1
ATOM 978 N N . ALA A 1 132 ? 8.812 6.046 -12.525 1.00 97.81 132 ALA A N 1
ATOM 979 C CA . ALA A 1 132 ? 8.208 5.635 -11.261 1.00 97.81 132 ALA A CA 1
ATOM 980 C C . ALA A 1 132 ? 7.526 6.796 -10.529 1.00 97.81 132 ALA A C 1
ATOM 982 O O . ALA A 1 132 ? 6.470 6.621 -9.922 1.00 97.81 132 ALA A O 1
ATOM 983 N N . TRP A 1 133 ? 8.081 8.004 -10.609 1.00 97.56 133 TRP A N 1
ATOM 984 C CA . TRP A 1 133 ? 7.464 9.201 -10.040 1.00 97.56 133 TRP A CA 1
ATOM 985 C C . TRP A 1 133 ? 6.127 9.547 -10.721 1.00 97.56 133 TRP A C 1
ATOM 987 O O . TRP A 1 133 ? 5.128 9.840 -10.050 1.00 97.56 133 TRP A O 1
ATOM 997 N N . VAL A 1 134 ? 6.086 9.475 -12.058 1.00 98.06 134 VAL A N 1
ATOM 998 C CA . VAL A 1 134 ? 4.883 9.760 -12.856 1.00 98.06 134 VAL A CA 1
ATOM 999 C C . VAL A 1 134 ? 3.806 8.702 -12.626 1.00 98.06 134 VAL A C 1
ATOM 1001 O O . VAL A 1 134 ? 2.669 9.057 -12.308 1.00 98.06 134 VAL A O 1
ATOM 1004 N N . SER A 1 135 ? 4.148 7.416 -12.735 1.00 97.62 135 SER A N 1
ATOM 1005 C CA . SER A 1 135 ? 3.202 6.312 -12.527 1.00 97.62 135 SER A CA 1
ATOM 1006 C C . SER A 1 135 ? 2.603 6.351 -11.115 1.00 97.62 135 SER A C 1
ATOM 1008 O O . SER A 1 135 ? 1.385 6.240 -10.958 1.00 97.62 135 SER A O 1
ATOM 1010 N N . THR A 1 136 ? 3.426 6.640 -10.099 1.00 98.50 136 THR A N 1
ATOM 1011 C CA . THR A 1 136 ? 2.992 6.805 -8.703 1.00 98.50 136 THR A CA 1
ATOM 1012 C C . THR A 1 136 ? 1.956 7.917 -8.546 1.00 98.50 136 THR A C 1
ATOM 1014 O O . THR A 1 136 ? 0.906 7.706 -7.936 1.00 98.50 136 THR A O 1
ATOM 1017 N N . SER A 1 137 ? 2.217 9.092 -9.128 1.00 98.25 137 SER A N 1
ATOM 1018 C CA . SER A 1 137 ? 1.294 10.235 -9.066 1.00 98.25 137 SER A CA 1
ATOM 1019 C C . SER A 1 137 ? -0.053 9.922 -9.711 1.00 98.25 137 SER A C 1
ATOM 1021 O O . SER A 1 137 ? -1.108 10.237 -9.157 1.00 98.25 137 SER A O 1
ATOM 1023 N N . LEU A 1 138 ? -0.014 9.293 -10.887 1.00 98.50 138 LEU A N 1
ATOM 1024 C CA . LEU A 1 138 ? -1.203 8.985 -11.671 1.00 98.50 138 LEU A CA 1
ATOM 1025 C C . LEU A 1 138 ? -2.070 7.916 -11.004 1.00 98.50 138 LEU A C 1
ATOM 1027 O O . LEU A 1 138 ? -3.286 8.089 -10.919 1.00 98.50 138 LEU A O 1
ATOM 1031 N N . ALA A 1 139 ? -1.456 6.852 -10.483 1.00 98.69 139 ALA A N 1
ATOM 1032 C CA . ALA A 1 139 ? -2.175 5.802 -9.772 1.00 98.69 139 ALA A CA 1
ATOM 1033 C C . ALA A 1 139 ? -2.833 6.329 -8.488 1.00 98.69 139 ALA A C 1
ATOM 1035 O O . ALA A 1 139 ? -4.009 6.054 -8.246 1.00 98.69 139 ALA A O 1
ATOM 1036 N N . ALA A 1 140 ? -2.118 7.139 -7.697 1.00 98.69 140 ALA A N 1
ATOM 1037 C CA . ALA A 1 140 ? -2.657 7.760 -6.486 1.00 98.69 140 ALA A CA 1
ATOM 1038 C C . ALA A 1 140 ? -3.857 8.674 -6.785 1.00 98.69 140 ALA A C 1
ATOM 1040 O O . ALA A 1 140 ? -4.899 8.572 -6.135 1.00 98.69 140 ALA A O 1
ATOM 1041 N N . ALA A 1 141 ? -3.746 9.529 -7.808 1.00 98.62 141 ALA A N 1
ATOM 1042 C CA . ALA A 1 141 ? -4.830 10.418 -8.216 1.00 98.62 141 ALA A CA 1
ATOM 1043 C C . ALA A 1 141 ? -6.058 9.641 -8.724 1.00 98.62 141 ALA A C 1
ATOM 1045 O O . ALA A 1 141 ? -7.189 9.938 -8.331 1.00 98.62 141 ALA A O 1
ATOM 1046 N N . ALA A 1 142 ? -5.849 8.619 -9.559 1.00 98.75 142 ALA A N 1
ATOM 1047 C CA . ALA A 1 142 ? -6.927 7.786 -10.083 1.00 98.75 142 ALA A CA 1
ATOM 1048 C C . ALA A 1 142 ? -7.646 7.004 -8.971 1.00 98.75 142 ALA A C 1
ATOM 1050 O O . ALA A 1 142 ? -8.880 6.957 -8.938 1.00 98.75 142 ALA A O 1
ATOM 1051 N N . ALA A 1 143 ? -6.892 6.439 -8.028 1.00 98.81 143 ALA A N 1
ATOM 1052 C CA . ALA A 1 143 ? -7.441 5.717 -6.887 1.00 98.81 143 ALA A CA 1
ATOM 105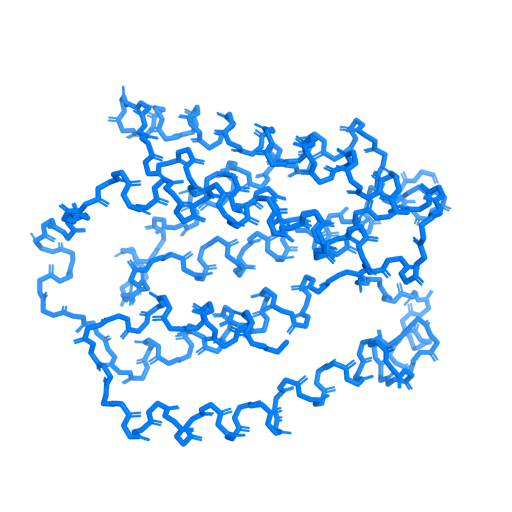3 C C . ALA A 1 143 ? -8.216 6.635 -5.936 1.00 98.81 143 ALA A C 1
ATOM 1055 O O . ALA A 1 143 ? -9.312 6.282 -5.511 1.00 98.81 143 ALA A O 1
ATOM 1056 N N . MET A 1 144 ? -7.715 7.844 -5.660 1.00 98.62 144 MET A N 1
ATOM 1057 C CA . MET A 1 144 ? -8.430 8.852 -4.870 1.00 98.62 144 MET A CA 1
ATOM 1058 C C . MET A 1 144 ? -9.806 9.171 -5.468 1.00 98.62 144 MET A C 1
ATOM 1060 O O . MET A 1 144 ? -10.813 9.169 -4.756 1.00 98.62 144 MET A O 1
ATOM 1064 N N . LEU A 1 145 ? -9.862 9.424 -6.780 1.00 98.56 145 LEU A N 1
ATOM 1065 C CA . LEU A 1 145 ? -11.110 9.754 -7.468 1.00 98.56 145 LEU A CA 1
ATOM 1066 C C . LEU A 1 145 ? -12.080 8.570 -7.468 1.00 98.56 145 LEU A C 1
ATOM 1068 O O . LEU A 1 145 ? -13.239 8.717 -7.083 1.00 98.56 145 LEU A O 1
ATOM 1072 N N . THR A 1 146 ? -11.618 7.388 -7.874 1.00 98.69 146 THR A N 1
ATOM 1073 C CA . THR A 1 146 ? -12.467 6.190 -7.973 1.00 98.69 146 THR A CA 1
ATOM 1074 C C . THR A 1 146 ? -12.920 5.657 -6.622 1.00 98.69 146 THR A C 1
ATOM 1076 O O . THR A 1 146 ? -14.072 5.231 -6.506 1.00 98.69 146 THR A O 1
ATOM 1079 N N . TRP A 1 147 ? -12.088 5.757 -5.583 1.00 98.56 147 TRP A N 1
ATOM 1080 C CA . TRP A 1 147 ? -12.523 5.522 -4.210 1.00 98.56 147 TRP A CA 1
ATOM 1081 C C . TRP A 1 147 ? -13.643 6.488 -3.848 1.00 98.56 147 TRP A C 1
ATOM 1083 O O . TRP A 1 147 ? -14.698 6.049 -3.400 1.00 98.56 147 TRP A O 1
ATOM 1093 N N . GLY A 1 148 ? -13.449 7.791 -4.079 1.00 97.94 148 GLY A N 1
ATOM 1094 C CA . GLY A 1 148 ? -14.464 8.804 -3.807 1.00 97.94 148 GLY A CA 1
ATOM 1095 C C . GLY A 1 148 ? -15.791 8.499 -4.506 1.00 97.94 148 GLY A C 1
ATOM 1096 O O . GLY A 1 148 ? -16.843 8.532 -3.871 1.00 97.94 148 GLY A O 1
ATOM 1097 N N . PHE A 1 149 ? -15.763 8.155 -5.798 1.00 98.19 149 PHE A N 1
ATOM 1098 C CA . PHE A 1 149 ? -16.972 7.785 -6.544 1.00 98.19 149 PHE A CA 1
ATOM 1099 C C . PHE A 1 149 ? -17.641 6.535 -5.961 1.00 98.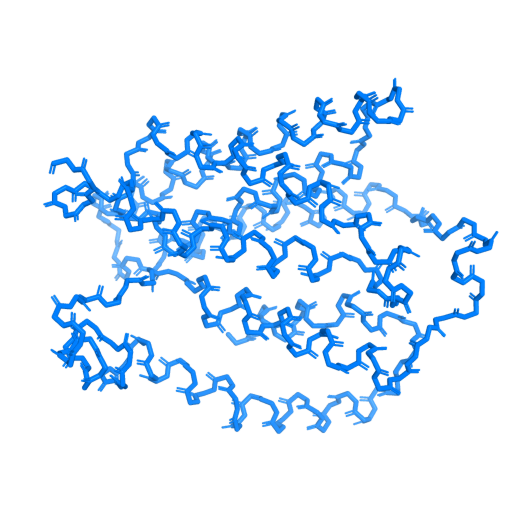19 149 PHE A C 1
ATOM 1101 O O . PHE A 1 149 ? -18.857 6.521 -5.764 1.00 98.19 149 PHE A O 1
ATOM 1108 N N . THR A 1 150 ? -16.854 5.509 -5.633 1.00 98.00 150 THR A N 1
ATOM 1109 C CA . THR A 1 150 ? -17.348 4.257 -5.040 1.00 98.00 150 THR A CA 1
ATOM 1110 C C . THR A 1 150 ? -17.969 4.500 -3.666 1.00 98.00 150 THR A C 1
ATOM 1112 O O . THR A 1 150 ? -19.061 4.013 -3.374 1.00 98.00 150 THR A O 1
ATOM 1115 N N . GLU A 1 151 ? -17.315 5.302 -2.828 1.00 97.19 151 GLU A N 1
ATOM 1116 C CA . GLU A 1 151 ? -17.817 5.718 -1.521 1.00 97.19 151 GLU A CA 1
ATOM 1117 C C . GLU A 1 151 ? -19.121 6.503 -1.661 1.00 97.19 151 GLU A C 1
ATOM 1119 O O . GLU A 1 151 ? -20.093 6.186 -0.970 1.00 97.19 151 GLU A O 1
ATOM 1124 N N . LYS A 1 152 ? -19.192 7.457 -2.596 1.00 97.50 152 LYS A N 1
ATOM 1125 C CA . LYS A 1 152 ? -20.410 8.231 -2.848 1.00 97.50 152 LYS A CA 1
ATOM 1126 C C . LYS A 1 152 ? -21.576 7.347 -3.265 1.00 97.50 152 LYS A C 1
ATOM 1128 O O . LYS A 1 152 ? -22.678 7.546 -2.767 1.00 97.50 152 LYS A O 1
ATOM 1133 N N . ILE A 1 153 ? -21.358 6.369 -4.142 1.00 97.38 153 ILE A N 1
ATOM 1134 C CA . ILE A 1 153 ? -22.416 5.434 -4.555 1.00 97.38 153 ILE A CA 1
ATOM 1135 C C . ILE A 1 153 ? -22.954 4.652 -3.348 1.00 97.38 153 ILE A C 1
ATOM 1137 O O . ILE A 1 153 ? -24.153 4.414 -3.243 1.00 97.38 153 ILE A O 1
ATOM 1141 N N . ARG A 1 154 ? -22.079 4.269 -2.415 1.00 94.75 154 ARG A N 1
ATOM 1142 C CA . ARG A 1 154 ? -22.433 3.422 -1.268 1.00 94.75 154 ARG A CA 1
ATOM 1143 C C . ARG A 1 154 ? -23.014 4.185 -0.081 1.00 94.75 154 ARG A C 1
ATOM 1145 O O . ARG A 1 154 ? -23.808 3.625 0.667 1.00 94.75 154 ARG A O 1
ATOM 1152 N N . THR A 1 155 ? -22.565 5.418 0.129 1.00 92.88 155 THR A N 1
ATOM 1153 C CA . THR A 1 155 ? -22.809 6.198 1.357 1.00 92.88 155 THR A CA 1
ATOM 1154 C C . THR A 1 155 ? -23.488 7.546 1.099 1.00 92.88 155 THR A C 1
ATOM 1156 O O . THR A 1 155 ? -23.845 8.253 2.042 1.00 92.88 155 THR A O 1
ATOM 1159 N N . GLY A 1 156 ? -23.652 7.931 -0.168 1.00 96.25 156 GLY A N 1
ATOM 1160 C CA . GLY A 1 156 ? -24.222 9.206 -0.604 1.00 96.25 156 GLY A CA 1
ATOM 1161 C C . GLY A 1 156 ? -23.250 10.390 -0.614 1.00 96.25 156 GLY A C 1
ATOM 1162 O O . GLY A 1 156 ? -23.596 11.438 -1.156 1.00 96.25 156 GLY A O 1
ATOM 1163 N N . HIS A 1 157 ? -22.038 10.253 -0.064 1.00 94.44 157 HIS A N 1
ATOM 1164 C CA . HIS A 1 157 ? -21.139 11.383 0.191 1.00 94.44 157 HIS A CA 1
ATOM 1165 C C . HIS A 1 157 ? -19.706 11.102 -0.268 1.00 94.44 157 HIS A C 1
ATOM 1167 O O . HIS A 1 157 ? -19.249 9.965 -0.231 1.00 94.44 157 HIS A O 1
ATOM 1173 N N . TYR A 1 158 ? -18.987 12.157 -0.657 1.00 95.44 158 TYR A N 1
ATOM 1174 C CA . TYR A 1 158 ? -17.526 12.127 -0.738 1.00 95.44 158 TYR A CA 1
ATOM 1175 C C . TYR A 1 158 ? -16.955 12.550 0.610 1.00 95.44 158 TYR A C 1
ATOM 1177 O O . TYR A 1 158 ? -17.362 13.590 1.137 1.00 95.44 158 TYR A O 1
ATOM 1185 N N . THR A 1 159 ? -16.004 11.797 1.156 1.00 95.00 159 THR A N 1
ATOM 1186 C CA . THR A 1 159 ? -15.384 12.140 2.439 1.00 95.00 159 THR A CA 1
ATOM 1187 C C . THR A 1 159 ? -13.885 12.396 2.309 1.00 95.00 159 THR A C 1
ATOM 1189 O O . THR A 1 159 ? -13.198 11.831 1.458 1.00 95.00 159 THR A O 1
ATOM 1192 N N . ALA A 1 160 ? -13.348 13.239 3.196 1.00 95.06 160 ALA A N 1
ATOM 1193 C CA . ALA A 1 160 ? -11.905 13.461 3.294 1.00 95.06 160 ALA A CA 1
ATOM 1194 C C . ALA A 1 160 ? -11.156 12.169 3.678 1.00 95.06 160 ALA A C 1
ATOM 1196 O O . ALA A 1 160 ? -10.081 11.892 3.154 1.00 95.06 160 ALA A O 1
ATOM 1197 N N . MET A 1 161 ? -11.760 11.339 4.536 1.00 94.75 161 MET A N 1
ATOM 1198 C CA . MET A 1 161 ? -11.212 10.037 4.934 1.00 94.75 161 MET A CA 1
ATOM 1199 C C . MET A 1 161 ? -11.154 9.053 3.763 1.00 94.75 161 MET A C 1
ATOM 1201 O O . MET A 1 161 ? -10.157 8.350 3.598 1.00 94.75 161 MET A O 1
ATOM 1205 N N . GLY A 1 162 ? -12.197 9.030 2.933 1.00 96.06 162 GLY A N 1
ATOM 1206 C CA . GLY A 1 162 ? -12.233 8.250 1.704 1.00 96.06 162 GLY A CA 1
ATOM 1207 C C . GLY A 1 162 ? -11.178 8.717 0.708 1.00 96.06 162 GLY A C 1
ATOM 1208 O O . GLY A 1 162 ? -10.444 7.893 0.176 1.00 96.06 162 GLY A O 1
ATOM 1209 N N . ALA A 1 163 ? -11.012 10.032 0.525 1.00 97.25 163 ALA A N 1
ATOM 1210 C CA . ALA A 1 163 ? -9.945 10.577 -0.314 1.00 97.25 163 ALA A CA 1
ATOM 1211 C C . ALA A 1 163 ? -8.549 10.164 0.186 1.00 97.25 163 ALA A C 1
ATOM 1213 O O . ALA A 1 163 ? -7.751 9.658 -0.599 1.00 97.25 163 ALA A O 1
ATOM 1214 N N . ALA A 1 164 ? -8.272 10.300 1.488 1.00 97.75 164 ALA A N 1
ATOM 1215 C CA . ALA A 1 164 ? -7.012 9.857 2.090 1.00 97.75 164 ALA A CA 1
ATOM 1216 C C . ALA A 1 164 ? -6.759 8.354 1.879 1.00 97.75 164 ALA A C 1
ATOM 1218 O O . ALA A 1 164 ? -5.662 7.961 1.487 1.00 97.75 164 ALA A O 1
ATOM 1219 N N . SER A 1 165 ? -7.783 7.520 2.076 1.00 97.62 165 SER A N 1
ATOM 1220 C CA . SER A 1 165 ? -7.688 6.068 1.877 1.00 97.62 165 SER A CA 1
ATOM 1221 C C . SER A 1 165 ? -7.466 5.708 0.407 1.00 97.62 165 SER A C 1
ATOM 1223 O O . SER A 1 165 ? -6.631 4.862 0.100 1.00 97.62 165 SER A O 1
ATOM 1225 N N . GLY A 1 166 ? -8.151 6.397 -0.510 1.00 98.38 166 GLY A N 1
ATOM 1226 C CA . GLY A 1 166 ? -7.989 6.226 -1.950 1.00 98.38 166 GLY A CA 1
ATOM 1227 C C . GLY A 1 166 ? -6.594 6.610 -2.443 1.00 98.38 166 GLY A C 1
ATOM 1228 O O . GLY A 1 166 ? -6.018 5.870 -3.235 1.00 98.38 166 GLY A O 1
ATOM 1229 N N . ILE A 1 167 ? -6.011 7.701 -1.929 1.00 98.62 167 ILE A N 1
ATOM 1230 C CA . ILE A 1 167 ? -4.611 8.068 -2.211 1.00 98.62 167 ILE A CA 1
ATOM 1231 C C . ILE A 1 167 ? -3.691 6.902 -1.839 1.00 98.62 167 ILE A C 1
ATOM 1233 O O . ILE A 1 167 ? -2.938 6.419 -2.683 1.00 98.62 167 ILE A O 1
ATOM 1237 N N . VAL A 1 168 ? -3.785 6.411 -0.598 1.00 98.44 168 VAL A N 1
ATOM 1238 C CA . VAL A 1 168 ? -2.933 5.313 -0.117 1.00 98.44 168 VAL A CA 1
ATOM 1239 C C . VAL A 1 168 ? -3.182 4.030 -0.912 1.00 98.44 168 VAL A C 1
ATOM 1241 O O . VAL A 1 168 ? -2.222 3.358 -1.265 1.00 98.44 168 VAL A O 1
ATOM 1244 N N . ALA A 1 169 ? -4.427 3.711 -1.271 1.00 98.69 169 ALA A N 1
ATOM 1245 C CA . ALA A 1 169 ? -4.744 2.539 -2.086 1.00 98.69 169 ALA A CA 1
ATOM 1246 C C . ALA A 1 169 ? -4.039 2.560 -3.451 1.00 98.69 169 ALA A C 1
ATOM 1248 O O . ALA A 1 169 ? -3.481 1.546 -3.868 1.00 98.69 169 ALA A O 1
ATOM 1249 N N . GLY A 1 170 ? -4.026 3.711 -4.131 1.00 98.69 170 GLY A N 1
ATOM 1250 C CA . GLY A 1 170 ? -3.318 3.865 -5.404 1.00 98.69 170 GLY A CA 1
ATOM 1251 C C . GLY A 1 170 ? -1.804 3.776 -5.247 1.00 98.69 170 GLY A C 1
ATOM 1252 O O . GLY A 1 170 ? -1.156 3.072 -6.018 1.00 98.69 170 GLY A O 1
ATOM 1253 N N . LEU A 1 171 ? -1.258 4.432 -4.218 1.00 98.75 171 LEU A N 1
ATOM 1254 C CA . LEU A 1 171 ? 0.167 4.375 -3.883 1.00 98.75 171 LEU A CA 1
ATOM 1255 C C . LEU A 1 171 ? 0.631 2.943 -3.584 1.00 98.75 171 LEU A C 1
ATOM 1257 O O . LEU A 1 171 ? 1.658 2.512 -4.090 1.00 98.75 171 LEU A O 1
ATOM 1261 N N . VAL A 1 172 ? -0.156 2.187 -2.820 1.00 98.69 172 VAL A N 1
ATOM 1262 C CA . VAL A 1 172 ? 0.097 0.774 -2.517 1.00 98.69 172 VAL A CA 1
ATOM 1263 C C . VAL A 1 172 ? 0.061 -0.086 -3.775 1.00 98.69 172 VAL A C 1
ATOM 1265 O O . VAL A 1 172 ? 0.949 -0.911 -3.974 1.00 98.69 172 VAL A O 1
ATOM 1268 N N . ALA A 1 173 ? -0.974 0.069 -4.603 1.00 98.62 173 ALA A N 1
ATOM 1269 C CA . ALA A 1 173 ? -1.172 -0.795 -5.761 1.00 98.62 173 ALA A CA 1
ATOM 1270 C C . ALA A 1 173 ? -0.096 -0.589 -6.834 1.00 98.62 173 ALA A C 1
ATOM 1272 O O . ALA A 1 173 ? 0.291 -1.545 -7.497 1.00 98.62 173 ALA A O 1
ATOM 1273 N N . ILE A 1 174 ? 0.414 0.633 -7.002 1.00 98.62 174 ILE A N 1
ATOM 1274 C CA . ILE A 1 174 ? 1.473 0.912 -7.980 1.00 98.62 174 ILE A CA 1
ATOM 1275 C C . ILE A 1 174 ? 2.873 0.548 -7.474 1.00 98.62 174 ILE A C 1
ATOM 1277 O O . ILE A 1 174 ? 3.748 0.307 -8.295 1.00 98.62 174 ILE A O 1
ATOM 1281 N N . THR A 1 175 ? 3.098 0.455 -6.157 1.00 98.56 175 THR A N 1
ATOM 1282 C CA . THR A 1 175 ? 4.401 0.119 -5.548 1.00 98.56 175 THR A CA 1
ATOM 1283 C C . THR A 1 175 ? 5.161 -1.027 -6.238 1.00 98.56 175 THR A C 1
ATOM 1285 O O . THR A 1 175 ? 6.326 -0.825 -6.583 1.00 98.56 175 THR A O 1
ATOM 1288 N N . PRO A 1 176 ? 4.583 -2.224 -6.464 1.00 97.81 176 PRO A N 1
ATOM 1289 C CA . PRO A 1 176 ? 5.340 -3.316 -7.077 1.00 97.81 176 PRO A CA 1
ATOM 1290 C C . PRO A 1 176 ? 5.629 -3.101 -8.569 1.00 97.81 176 PRO A C 1
ATOM 1292 O O . PRO A 1 176 ? 6.446 -3.824 -9.124 1.00 97.81 176 PRO A O 1
ATOM 1295 N N . ALA A 1 177 ? 4.974 -2.133 -9.215 1.00 96.69 177 ALA A N 1
ATOM 1296 C CA . ALA A 1 177 ? 4.896 -2.008 -10.668 1.00 96.69 177 ALA A CA 1
ATOM 1297 C C . ALA A 1 177 ? 5.306 -0.623 -11.204 1.00 96.69 177 ALA A C 1
ATOM 1299 O O . ALA A 1 177 ? 5.140 -0.344 -12.393 1.00 96.69 177 ALA A O 1
ATOM 1300 N N . ALA A 1 178 ? 5.779 0.271 -10.330 1.00 97.38 178 ALA A N 1
ATOM 1301 C CA . ALA A 1 178 ? 5.939 1.686 -10.651 1.00 97.38 178 ALA A CA 1
ATOM 1302 C C . ALA A 1 178 ? 6.931 1.937 -11.799 1.00 97.38 178 ALA A C 1
ATOM 1304 O O . ALA A 1 178 ? 6.789 2.930 -12.506 1.00 97.38 178 ALA A O 1
ATOM 1305 N N . ASP A 1 179 ? 7.896 1.047 -12.006 1.00 95.81 179 ASP A N 1
ATOM 1306 C CA . ASP A 1 179 ? 8.938 1.112 -13.033 1.00 95.81 179 ASP A CA 1
ATOM 1307 C C . ASP A 1 179 ? 8.570 0.455 -14.370 1.00 95.81 179 ASP A C 1
ATOM 1309 O O . ASP A 1 179 ? 9.249 0.695 -15.365 1.00 95.81 179 ASP A O 1
ATOM 1313 N N . VAL A 1 180 ? 7.514 -0.360 -14.406 1.00 94.19 180 VAL A N 1
ATOM 1314 C CA . VAL A 1 180 ? 7.206 -1.245 -15.547 1.00 94.19 180 VAL A CA 1
ATOM 1315 C C . VAL A 1 180 ? 5.811 -1.048 -16.138 1.00 94.19 180 VAL A C 1
ATOM 1317 O O . VAL A 1 180 ? 5.486 -1.655 -17.158 1.00 94.19 180 VAL A O 1
ATOM 1320 N N . VAL A 1 181 ? 4.966 -0.221 -15.517 1.00 92.62 181 VAL A N 1
ATOM 1321 C CA . VAL A 1 181 ? 3.596 0.041 -15.979 1.00 92.62 181 VAL A CA 1
ATOM 1322 C C . VAL A 1 181 ? 3.472 1.441 -16.570 1.00 92.62 181 VAL A C 1
ATOM 1324 O O . VAL A 1 181 ? 3.727 2.442 -15.897 1.00 92.62 181 VAL A O 1
ATOM 1327 N N . SER A 1 182 ? 2.989 1.504 -17.816 1.00 92.69 182 SER A N 1
ATOM 1328 C CA . SER A 1 182 ? 2.824 2.761 -18.553 1.00 92.69 182 SER A CA 1
ATOM 1329 C C . SER A 1 182 ? 1.926 3.762 -17.823 1.00 92.69 182 SER A C 1
ATOM 1331 O O . SER A 1 182 ? 1.007 3.353 -17.109 1.00 92.69 182 SER A O 1
ATOM 1333 N N . PRO A 1 183 ? 2.097 5.082 -18.033 1.00 93.19 183 PRO A N 1
ATOM 1334 C CA . PRO A 1 183 ? 1.266 6.103 -17.393 1.00 93.19 183 PRO A CA 1
ATOM 1335 C C . PRO A 1 183 ? -0.246 5.861 -17.523 1.00 93.19 183 PRO A C 1
ATOM 1337 O O . PRO A 1 183 ? -0.993 6.053 -16.565 1.00 93.19 183 PRO A O 1
ATOM 1340 N N . ILE A 1 184 ? -0.708 5.391 -18.687 1.00 94.62 184 ILE A N 1
ATOM 1341 C CA . ILE A 1 184 ? -2.127 5.080 -18.915 1.00 94.62 184 ILE A CA 1
ATOM 1342 C C . ILE A 1 184 ? -2.553 3.875 -18.071 1.00 94.62 184 ILE A C 1
ATOM 1344 O O . ILE A 1 184 ? -3.606 3.903 -17.435 1.00 94.62 184 ILE A O 1
ATOM 1348 N N . TRP A 1 185 ? -1.733 2.827 -18.022 1.00 95.38 185 TRP A N 1
ATOM 1349 C CA . TRP A 1 185 ? -2.033 1.650 -17.214 1.00 95.38 185 TRP A CA 1
ATOM 1350 C C . TRP A 1 185 ? -1.896 1.902 -15.713 1.00 95.38 185 TRP A C 1
ATOM 1352 O O . TRP A 1 185 ? -2.632 1.295 -14.943 1.00 95.38 185 TRP A O 1
ATOM 1362 N N . ALA A 1 186 ? -1.056 2.845 -15.285 1.00 97.62 186 ALA A N 1
ATOM 1363 C CA . ALA A 1 186 ? -0.982 3.281 -13.895 1.00 97.62 186 ALA A CA 1
ATOM 1364 C C . ALA A 1 186 ? -2.298 3.942 -13.449 1.00 97.62 186 ALA A C 1
ATOM 1366 O O . ALA A 1 186 ? -2.781 3.673 -12.349 1.00 97.62 186 ALA A O 1
ATOM 1367 N N . ILE A 1 187 ? -2.934 4.734 -14.325 1.00 98.44 187 ILE A N 1
ATOM 1368 C CA . ILE A 1 187 ? -4.281 5.282 -14.088 1.00 98.44 187 ILE A CA 1
ATOM 1369 C C . ILE A 1 187 ? -5.299 4.147 -13.948 1.00 98.44 187 ILE A C 1
ATOM 1371 O O . ILE A 1 187 ? -6.092 4.155 -13.009 1.00 98.44 187 ILE A O 1
ATOM 1375 N N . VAL A 1 188 ? -5.281 3.165 -14.855 1.00 98.00 188 VAL A N 1
ATOM 1376 C CA . VAL A 1 188 ? -6.210 2.021 -14.812 1.00 98.00 188 VAL A CA 1
ATOM 1377 C C . VAL A 1 188 ? -6.006 1.190 -13.542 1.00 98.00 188 VAL A C 1
ATOM 1379 O O . VAL A 1 188 ? -6.979 0.869 -12.862 1.00 98.00 188 VAL A O 1
ATOM 1382 N N . LEU A 1 189 ? -4.758 0.888 -13.182 1.00 98.31 189 LEU A N 1
ATOM 1383 C CA . LEU A 1 189 ? -4.414 0.157 -11.966 1.00 98.31 189 LEU A CA 1
ATOM 1384 C C . LEU A 1 189 ? -4.888 0.905 -10.717 1.00 98.31 189 LEU A C 1
ATOM 1386 O O . LEU A 1 189 ? -5.557 0.316 -9.870 1.00 98.31 189 LEU A O 1
ATOM 1390 N N . GLY A 1 190 ? -4.610 2.209 -10.633 1.00 98.62 190 GLY A N 1
ATOM 1391 C CA . GLY A 1 190 ? -5.091 3.063 -9.550 1.00 98.62 190 GLY A CA 1
ATOM 1392 C C . GLY A 1 190 ? -6.618 3.096 -9.474 1.00 98.62 190 GLY A C 1
ATOM 1393 O O . GLY A 1 190 ? -7.187 2.937 -8.397 1.00 98.62 190 GLY A O 1
ATOM 1394 N N . ALA A 1 191 ? -7.299 3.219 -10.614 1.00 98.75 191 ALA A N 1
ATOM 1395 C CA . ALA A 1 191 ? -8.756 3.195 -10.689 1.00 98.75 191 ALA A CA 1
ATOM 1396 C C . ALA A 1 191 ? -9.349 1.877 -10.160 1.00 98.75 191 ALA A C 1
ATOM 1398 O O . ALA A 1 191 ? -10.285 1.892 -9.361 1.00 98.75 191 ALA A O 1
ATOM 1399 N N . ILE A 1 192 ? -8.786 0.733 -10.562 1.00 98.69 192 ILE A N 1
ATOM 1400 C CA . ILE A 1 192 ? -9.206 -0.583 -10.063 1.00 98.69 192 ILE A CA 1
ATOM 1401 C C . ILE A 1 192 ? -8.946 -0.681 -8.557 1.00 98.69 192 ILE A C 1
ATOM 1403 O O . ILE A 1 192 ? -9.839 -1.069 -7.801 1.00 98.69 192 ILE A O 1
ATOM 1407 N N . ALA A 1 193 ? -7.750 -0.289 -8.110 1.00 98.62 193 ALA A N 1
ATOM 1408 C CA . ALA A 1 193 ? -7.373 -0.328 -6.705 1.00 98.62 193 ALA A CA 1
ATOM 1409 C C . ALA A 1 193 ? -8.322 0.509 -5.842 1.00 98.62 193 ALA A C 1
ATOM 1411 O O . ALA A 1 193 ? -8.811 0.001 -4.836 1.00 98.62 193 ALA A O 1
ATOM 1412 N N . GLY A 1 194 ? -8.652 1.740 -6.247 1.00 98.62 194 GLY A N 1
ATOM 1413 C CA . GLY A 1 194 ? -9.572 2.617 -5.518 1.00 98.62 194 GLY A CA 1
ATOM 1414 C C . GLY A 1 194 ? -10.969 2.016 -5.335 1.00 98.62 194 GLY A C 1
ATOM 1415 O O . GLY A 1 194 ? -11.516 2.059 -4.234 1.00 98.62 194 GLY A O 1
ATOM 1416 N N . VAL A 1 195 ? -11.529 1.384 -6.374 1.00 98.62 195 VAL A N 1
ATOM 1417 C CA . VAL A 1 195 ? -12.828 0.688 -6.281 1.00 98.62 195 VAL A CA 1
ATOM 1418 C C . VAL A 1 195 ? -12.738 -0.528 -5.357 1.00 98.62 195 VAL A C 1
ATOM 1420 O O . VAL A 1 195 ? -13.533 -0.673 -4.425 1.00 98.62 195 VAL A O 1
ATOM 1423 N N . VAL A 1 196 ? -11.775 -1.416 -5.614 1.00 98.56 196 VAL A N 1
ATOM 1424 C CA . VAL A 1 196 ? -11.681 -2.718 -4.940 1.00 98.56 196 VAL A CA 1
ATOM 1425 C C . VAL A 1 196 ? -11.369 -2.548 -3.455 1.00 98.56 196 VAL A C 1
ATOM 1427 O O . VAL A 1 196 ? -12.017 -3.175 -2.617 1.00 98.56 196 VAL A O 1
ATOM 1430 N N . THR A 1 197 ? -10.425 -1.674 -3.108 1.00 98.38 197 THR A N 1
ATOM 1431 C CA . THR A 1 197 ? -10.038 -1.438 -1.708 1.00 98.38 197 THR A CA 1
ATOM 1432 C C . THR A 1 197 ? -11.152 -0.750 -0.916 1.00 98.38 197 THR A C 1
ATOM 1434 O O . THR A 1 197 ? -11.444 -1.180 0.199 1.00 98.38 197 THR A O 1
ATOM 1437 N N . CYS A 1 198 ? -11.883 0.203 -1.513 1.00 97.88 198 CYS A N 1
ATOM 1438 C CA . CYS A 1 198 ? -13.065 0.812 -0.892 1.00 97.88 198 CYS A CA 1
ATOM 1439 C C . CYS A 1 198 ? -14.097 -0.251 -0.467 1.00 97.88 198 CYS A C 1
ATOM 1441 O O . CYS A 1 198 ? -14.637 -0.215 0.646 1.00 97.88 198 CYS A O 1
ATOM 1443 N N . LEU A 1 199 ? -14.364 -1.226 -1.344 1.00 97.50 199 LEU A N 1
ATOM 1444 C CA . LEU A 1 199 ? -15.259 -2.350 -1.059 1.00 97.50 199 LEU A CA 1
ATOM 1445 C C . LEU A 1 199 ? -14.661 -3.307 -0.015 1.00 97.50 199 LEU A C 1
ATOM 1447 O O . LEU A 1 199 ? -15.365 -3.718 0.913 1.00 97.50 199 LEU A O 1
ATOM 1451 N N . ALA A 1 200 ? -13.369 -3.620 -0.128 1.00 97.25 200 ALA A N 1
ATOM 1452 C CA . ALA A 1 200 ? -12.662 -4.537 0.761 1.00 97.25 200 ALA A CA 1
ATOM 1453 C C . ALA A 1 200 ? -12.647 -4.065 2.221 1.00 97.25 200 ALA A C 1
ATOM 1455 O O . ALA A 1 200 ? -12.930 -4.859 3.117 1.00 97.25 200 ALA A O 1
ATOM 1456 N N . CYS A 1 201 ? -12.421 -2.773 2.479 1.00 96.00 201 CYS A N 1
ATOM 1457 C CA . CYS A 1 201 ? -12.430 -2.200 3.833 1.00 96.00 201 CYS A CA 1
ATOM 1458 C C . CYS A 1 201 ? -13.756 -2.425 4.572 1.00 96.00 201 CYS A C 1
ATOM 1460 O O . CYS A 1 201 ? -13.818 -2.463 5.796 1.00 96.00 201 CYS A O 1
ATOM 1462 N N . SER A 1 202 ? -14.847 -2.632 3.836 1.00 91.88 202 SER A N 1
ATOM 1463 C CA . SER A 1 202 ? -16.160 -2.890 4.433 1.00 91.88 202 SER A CA 1
ATOM 1464 C C . SER A 1 202 ? -16.415 -4.363 4.743 1.00 91.88 202 SER A C 1
ATOM 1466 O O . SER A 1 202 ? -17.341 -4.679 5.492 1.00 91.88 202 SER A O 1
ATOM 1468 N N . LEU A 1 203 ? -15.588 -5.276 4.221 1.00 93.50 203 LEU A N 1
ATOM 1469 C CA . LEU A 1 203 ? -15.698 -6.706 4.506 1.00 93.50 203 LEU A CA 1
ATOM 1470 C C . LEU A 1 203 ? -15.371 -7.030 5.960 1.00 93.50 203 LEU A C 1
ATOM 1472 O O . LEU A 1 203 ? -15.953 -7.970 6.492 1.00 93.50 203 LEU A O 1
ATOM 1476 N N . LYS A 1 204 ? -14.539 -6.232 6.639 1.00 92.62 204 LYS A N 1
ATOM 1477 C CA . LYS A 1 204 ? -14.193 -6.446 8.054 1.00 92.62 204 LYS A CA 1
ATOM 1478 C C . LYS A 1 204 ? -15.414 -6.496 8.977 1.00 92.62 204 LYS A C 1
ATOM 1480 O O . LYS A 1 204 ? -15.452 -7.284 9.918 1.00 92.62 204 LYS A O 1
ATOM 1485 N N . PHE A 1 205 ? -16.463 -5.730 8.661 1.00 92.38 205 PHE A N 1
ATOM 1486 C CA . PHE A 1 205 ? -17.721 -5.744 9.412 1.00 92.38 205 PHE A CA 1
ATOM 1487 C C . PHE A 1 205 ? -18.528 -7.025 9.180 1.00 92.38 205 PHE A C 1
ATOM 1489 O O . PHE A 1 205 ? -19.147 -7.527 10.112 1.00 92.38 205 PHE A O 1
ATOM 1496 N N . LYS A 1 206 ? -18.487 -7.585 7.963 1.00 92.94 206 LYS A N 1
ATOM 1497 C CA . LYS A 1 206 ? -19.145 -8.861 7.632 1.00 92.94 206 LYS A CA 1
ATOM 1498 C C . LYS A 1 206 ? -18.375 -10.064 8.173 1.00 92.94 206 LYS A C 1
ATOM 1500 O O . LYS A 1 206 ? -18.974 -10.994 8.694 1.00 92.94 206 LYS A O 1
ATOM 1505 N N . LEU A 1 207 ? -17.051 -10.030 8.048 1.00 94.38 207 LEU A N 1
ATOM 1506 C CA . LEU A 1 207 ? -16.134 -11.075 8.503 1.00 94.38 207 LEU A CA 1
ATOM 1507 C C . LEU A 1 207 ? -15.876 -11.005 10.011 1.00 94.38 207 LEU A C 1
ATOM 1509 O O . LEU A 1 207 ? -15.344 -11.941 10.597 1.00 94.38 207 LEU A O 1
ATOM 1513 N N . GLY A 1 208 ? -16.270 -9.906 10.652 1.00 93.69 208 GLY A N 1
ATOM 1514 C CA . GLY A 1 208 ? -16.209 -9.756 12.091 1.00 93.69 208 GLY A CA 1
ATOM 1515 C C . GLY A 1 208 ? -14.780 -9.714 12.622 1.00 93.69 208 GLY A C 1
ATOM 1516 O O . GLY A 1 208 ? -14.515 -10.361 13.630 1.00 93.69 208 GLY A O 1
ATOM 1517 N N . TYR A 1 209 ? -13.896 -8.923 12.015 1.00 95.19 209 TYR A N 1
ATOM 1518 C CA . TYR A 1 209 ? -12.592 -8.574 12.589 1.00 95.19 209 TYR A CA 1
ATOM 1519 C C . TYR A 1 209 ? -12.424 -7.052 12.636 1.00 95.19 209 TYR A C 1
ATOM 1521 O O . TYR A 1 209 ? -12.948 -6.332 11.789 1.00 95.19 209 TYR A O 1
ATOM 1529 N N . ASP A 1 210 ? -11.716 -6.556 13.648 1.00 95.38 210 ASP A N 1
ATOM 1530 C CA . ASP A 1 210 ? -11.515 -5.120 13.863 1.00 95.38 210 ASP A CA 1
ATOM 1531 C C . ASP A 1 210 ? -10.139 -4.692 13.358 1.00 95.38 210 ASP A C 1
ATOM 1533 O O . ASP A 1 210 ? -9.178 -4.614 14.111 1.00 95.38 210 ASP A O 1
ATOM 1537 N N . ASP A 1 211 ? -10.021 -4.441 12.064 1.00 94.94 211 ASP A N 1
ATOM 1538 C CA . ASP A 1 211 ? -8.850 -3.761 11.511 1.00 94.94 211 ASP A CA 1
ATOM 1539 C C . ASP A 1 211 ? -9.044 -2.242 11.626 1.00 94.94 211 ASP A C 1
ATOM 1541 O O . ASP A 1 211 ? -9.862 -1.655 10.906 1.00 94.94 211 ASP A O 1
ATOM 1545 N N . SER A 1 212 ? -8.354 -1.620 12.589 1.00 90.06 212 SER A N 1
ATOM 1546 C CA . SER A 1 212 ? -8.733 -0.293 13.084 1.00 90.06 212 SER A CA 1
ATOM 1547 C C . SER A 1 212 ? -8.649 0.817 12.040 1.00 90.06 212 SER A C 1
ATOM 1549 O O . SER A 1 212 ? -9.553 1.650 11.989 1.00 90.06 212 SER A O 1
ATOM 1551 N N . LEU A 1 213 ? -7.589 0.824 11.229 1.00 92.50 213 LEU A N 1
ATOM 1552 C CA . LEU A 1 213 ? -7.321 1.831 10.195 1.00 92.50 213 LEU A CA 1
ATOM 1553 C C . LEU A 1 213 ? -7.266 1.218 8.788 1.00 92.50 213 LEU A C 1
ATOM 1555 O O . LEU A 1 213 ? -6.598 1.751 7.908 1.00 92.50 213 LEU A O 1
ATOM 1559 N N . ASP A 1 214 ? -7.969 0.100 8.585 1.00 95.38 214 ASP A N 1
ATOM 1560 C CA . ASP A 1 214 ? -8.159 -0.523 7.271 1.00 95.38 214 ASP A CA 1
ATOM 1561 C C . ASP A 1 214 ? -6.861 -0.993 6.583 1.00 95.38 214 ASP A C 1
ATOM 1563 O O . ASP A 1 214 ? -6.766 -1.023 5.354 1.00 95.38 214 ASP A O 1
ATOM 1567 N N . VAL A 1 215 ? -5.865 -1.424 7.363 1.00 97.06 215 VAL A N 1
ATOM 1568 C CA . VAL A 1 215 ? -4.574 -1.910 6.854 1.00 97.06 215 VAL A CA 1
ATOM 1569 C C . VAL A 1 215 ? -4.753 -3.127 5.945 1.00 97.06 215 VAL A C 1
ATOM 1571 O O . VAL A 1 215 ? -4.156 -3.202 4.875 1.00 97.06 215 VAL A O 1
ATOM 1574 N N . VAL A 1 216 ? -5.610 -4.072 6.322 1.00 97.50 216 VAL A N 1
ATOM 1575 C CA . VAL A 1 216 ? -5.891 -5.290 5.551 1.00 97.50 216 VAL A CA 1
ATOM 1576 C C . VAL A 1 216 ? -6.584 -4.943 4.234 1.00 97.50 216 VAL A C 1
ATOM 1578 O O . VAL A 1 216 ? -6.225 -5.469 3.180 1.00 97.50 216 VAL A O 1
ATOM 1581 N N . GLY A 1 217 ? -7.561 -4.035 4.281 1.00 97.06 217 GLY A N 1
ATOM 1582 C CA . GLY A 1 217 ? -8.316 -3.617 3.101 1.00 97.06 217 GLY A CA 1
ATOM 1583 C C . GLY A 1 217 ? -7.486 -2.780 2.128 1.00 97.06 217 GLY A C 1
ATOM 1584 O O . GLY A 1 217 ? -7.506 -3.042 0.931 1.00 97.06 217 GLY A O 1
ATOM 1585 N N . VAL A 1 218 ? -6.725 -1.804 2.625 1.00 98.12 218 VAL A N 1
ATOM 1586 C CA . VAL A 1 218 ? -5.936 -0.893 1.785 1.00 98.12 218 VAL A CA 1
ATOM 1587 C C . VAL A 1 218 ? -4.607 -1.526 1.381 1.00 98.12 218 VAL A C 1
ATOM 1589 O O . VAL A 1 218 ? -4.331 -1.645 0.192 1.00 98.12 218 VAL A O 1
ATOM 1592 N N . HIS A 1 219 ? -3.791 -1.977 2.339 1.00 98.50 219 HIS A N 1
ATOM 1593 C CA . HIS A 1 219 ? -2.461 -2.523 2.046 1.00 98.50 219 HIS A CA 1
ATOM 1594 C C . HIS A 1 219 ? -2.506 -3.974 1.571 1.00 98.50 219 HIS A C 1
ATOM 1596 O O . HIS A 1 219 ? -1.788 -4.327 0.640 1.00 98.50 219 HIS A O 1
ATOM 1602 N N . GLY A 1 220 ? -3.362 -4.804 2.169 1.00 98.00 220 GLY A N 1
ATOM 1603 C CA . GLY A 1 220 ? -3.473 -6.215 1.797 1.00 98.00 220 GLY A CA 1
ATOM 1604 C C . GLY A 1 220 ? -4.097 -6.384 0.422 1.00 98.00 220 GLY A C 1
ATOM 1605 O O . GLY A 1 220 ? -3.460 -6.910 -0.489 1.00 98.00 220 GLY A O 1
ATOM 1606 N N . VAL A 1 221 ? -5.328 -5.894 0.246 1.00 98.38 221 VAL A N 1
ATOM 1607 C CA . VAL A 1 221 ? -6.017 -6.014 -1.047 1.00 98.38 221 VAL A CA 1
ATOM 1608 C C . VAL A 1 221 ? -5.395 -5.103 -2.100 1.00 98.38 221 VAL A C 1
ATOM 1610 O O . VAL A 1 221 ? -5.205 -5.556 -3.222 1.00 98.38 221 VAL A O 1
ATOM 1613 N N . GLY A 1 222 ? -5.013 -3.867 -1.766 1.00 98.00 222 GLY A N 1
ATOM 1614 C CA . GLY A 1 222 ? -4.321 -2.988 -2.716 1.00 98.00 222 GLY A CA 1
ATOM 1615 C C . GLY A 1 222 ? -2.978 -3.563 -3.166 1.00 98.00 222 GLY A C 1
ATOM 1616 O O . GLY A 1 222 ? -2.688 -3.566 -4.359 1.00 98.00 222 GLY A O 1
ATOM 1617 N N . GLY A 1 223 ? -2.195 -4.119 -2.234 1.00 97.62 223 GLY A N 1
ATOM 1618 C CA . GLY A 1 223 ? -0.922 -4.767 -2.544 1.00 97.62 223 GLY A CA 1
ATOM 1619 C C . GLY A 1 223 ? -1.123 -5.992 -3.429 1.00 97.62 223 GLY A C 1
ATOM 1620 O O . GLY A 1 223 ? -0.433 -6.135 -4.430 1.00 97.62 223 GLY A O 1
ATOM 1621 N N . LEU A 1 224 ? -2.121 -6.830 -3.128 1.00 98.00 224 LEU A N 1
ATOM 1622 C CA . LEU A 1 224 ? -2.472 -7.983 -3.960 1.00 98.00 224 LEU A CA 1
ATOM 1623 C C . LEU A 1 224 ? -2.913 -7.566 -5.369 1.00 98.00 224 LEU A C 1
ATOM 1625 O O . LEU A 1 224 ? -2.448 -8.144 -6.346 1.00 98.00 224 LEU A O 1
ATOM 1629 N N . VAL A 1 225 ? -3.786 -6.561 -5.479 1.00 98.00 225 VAL A N 1
ATOM 1630 C CA . VAL A 1 225 ? -4.238 -6.013 -6.767 1.00 98.00 225 VAL A CA 1
ATOM 1631 C C . VAL A 1 225 ? -3.042 -5.521 -7.578 1.00 98.00 225 VAL A C 1
ATOM 1633 O O . VAL A 1 225 ? -2.923 -5.890 -8.740 1.00 98.00 225 VAL A O 1
ATOM 1636 N N . GLY A 1 226 ? -2.136 -4.758 -6.967 1.00 97.00 226 GLY A N 1
ATOM 1637 C CA . GLY A 1 226 ? -0.896 -4.306 -7.596 1.00 97.00 226 GLY A CA 1
ATOM 1638 C C . GLY A 1 226 ? -0.024 -5.453 -8.094 1.00 97.00 226 GLY A C 1
ATOM 1639 O O . GLY A 1 226 ? 0.272 -5.543 -9.284 1.00 97.00 226 GLY A O 1
ATOM 1640 N N . THR A 1 227 ? 0.336 -6.358 -7.182 1.00 95.62 227 THR A N 1
ATOM 1641 C CA . THR A 1 227 ? 1.239 -7.488 -7.441 1.00 95.62 227 THR A CA 1
ATOM 1642 C C . THR A 1 227 ? 0.692 -8.452 -8.493 1.00 95.62 227 THR A C 1
ATOM 1644 O O . THR A 1 227 ? 1.454 -9.003 -9.277 1.00 95.62 227 THR A O 1
ATOM 1647 N N . VAL A 1 228 ? -0.626 -8.664 -8.541 1.00 94.75 228 VAL A N 1
ATOM 1648 C CA . VAL A 1 228 ? -1.245 -9.548 -9.538 1.00 94.75 228 VAL A CA 1
ATOM 1649 C C . VAL A 1 228 ? -1.424 -8.832 -10.872 1.00 94.75 228 VAL A C 1
ATOM 1651 O O . VAL A 1 228 ? -1.072 -9.385 -11.912 1.00 94.75 228 VAL A O 1
ATOM 1654 N N . LEU A 1 229 ? -1.964 -7.608 -10.873 1.00 94.12 229 LEU A N 1
ATOM 1655 C CA . LEU A 1 229 ? -2.281 -6.903 -12.117 1.00 94.12 229 LEU A CA 1
ATOM 1656 C C . LEU A 1 229 ? -1.042 -6.422 -12.872 1.00 94.12 229 LEU A C 1
ATOM 1658 O O . LEU A 1 229 ? -1.116 -6.280 -14.093 1.00 94.12 229 LEU A O 1
ATOM 1662 N N . LEU A 1 230 ? 0.104 -6.240 -12.205 1.00 92.00 230 LEU A N 1
ATOM 1663 C CA . LEU A 1 230 ? 1.348 -5.921 -12.910 1.00 92.00 230 LEU A CA 1
ATOM 1664 C C . LEU A 1 230 ? 1.709 -6.998 -13.938 1.00 92.00 230 LEU A C 1
ATOM 1666 O O . LEU A 1 230 ? 2.057 -6.646 -15.058 1.00 92.00 230 LEU A O 1
ATOM 1670 N N . GLY A 1 231 ? 1.482 -8.284 -13.642 1.00 86.94 231 GLY A N 1
ATOM 1671 C CA . GLY A 1 231 ? 1.732 -9.372 -14.597 1.00 86.94 231 GLY A CA 1
ATOM 1672 C C . GLY A 1 231 ? 0.913 -9.265 -15.891 1.00 86.94 231 GLY A C 1
ATOM 1673 O O . GLY A 1 231 ? 1.263 -9.869 -16.898 1.00 86.94 231 GLY A O 1
ATOM 1674 N N . PHE A 1 232 ? -0.157 -8.466 -15.896 1.00 86.62 232 PHE A N 1
ATOM 1675 C CA . PHE A 1 232 ? -0.969 -8.183 -17.078 1.00 86.62 232 PHE A CA 1
ATOM 1676 C C . PHE A 1 232 ? -0.590 -6.857 -17.752 1.00 86.62 232 PHE A C 1
ATOM 1678 O O . PHE A 1 232 ? -0.724 -6.737 -18.969 1.00 86.62 232 PHE A O 1
ATOM 1685 N N . PHE A 1 233 ? -0.148 -5.864 -16.974 1.00 83.94 233 PHE A N 1
ATOM 1686 C CA . PHE A 1 233 ? 0.061 -4.481 -17.424 1.00 83.94 233 PHE A CA 1
ATOM 1687 C C . PHE A 1 233 ? 1.524 -4.099 -17.686 1.00 83.94 233 PHE A C 1
ATOM 1689 O O . PHE A 1 233 ? 1.762 -3.008 -18.207 1.00 83.94 233 PHE A O 1
ATOM 1696 N N . MET A 1 234 ? 2.484 -4.960 -17.340 1.00 82.62 234 MET A N 1
ATOM 1697 C CA . MET A 1 234 ? 3.910 -4.744 -17.595 1.00 82.62 234 MET A CA 1
ATOM 1698 C C . MET A 1 234 ? 4.201 -4.508 -19.082 1.00 82.62 234 MET A C 1
ATOM 1700 O O . MET A 1 234 ? 3.765 -5.272 -19.948 1.00 82.62 234 MET A O 1
ATOM 1704 N N . GLU A 1 235 ? 4.979 -3.468 -19.386 1.00 75.44 235 GLU A N 1
ATOM 1705 C CA . GLU A 1 235 ? 5.480 -3.233 -20.740 1.00 75.44 235 GLU A CA 1
ATOM 1706 C C . GLU A 1 235 ? 6.528 -4.290 -21.127 1.00 75.44 235 GLU A C 1
ATOM 1708 O O . GLU A 1 235 ? 7.473 -4.557 -20.391 1.00 75.44 235 GLU A O 1
ATOM 1713 N N . GLY A 1 236 ? 6.356 -4.905 -22.301 1.00 66.75 236 GLY A N 1
ATOM 1714 C CA . GLY A 1 236 ? 7.293 -5.876 -22.881 1.00 66.75 236 GLY A CA 1
ATOM 1715 C C . GLY A 1 236 ? 7.124 -7.332 -22.427 1.00 66.75 236 GLY A C 1
ATOM 1716 O O . GLY A 1 236 ? 7.579 -8.221 -23.141 1.00 66.75 236 GLY A O 1
ATOM 1717 N N . THR A 1 237 ? 6.473 -7.590 -21.289 1.00 63.69 237 THR A N 1
ATOM 1718 C CA . THR A 1 237 ? 6.293 -8.954 -20.740 1.00 63.69 237 THR A CA 1
ATOM 1719 C C . THR A 1 237 ? 4.887 -9.265 -20.211 1.00 63.69 237 THR A C 1
ATOM 1721 O O . THR A 1 237 ? 4.620 -10.420 -19.882 1.00 63.69 237 THR A O 1
ATOM 1724 N N . GLY A 1 238 ? 3.981 -8.279 -20.129 1.00 59.84 238 GLY A N 1
ATOM 1725 C CA . GLY A 1 238 ? 2.563 -8.501 -19.808 1.00 59.84 238 GLY A CA 1
ATOM 1726 C C . GLY A 1 238 ? 1.785 -9.179 -20.949 1.00 59.84 238 GLY A C 1
ATOM 1727 O O . GLY A 1 238 ? 2.382 -9.632 -21.919 1.00 59.84 238 GLY A O 1
ATOM 1728 N N . LEU A 1 239 ? 0.443 -9.237 -20.882 1.00 56.91 239 LEU A N 1
ATOM 1729 C CA . LEU A 1 239 ? -0.415 -9.819 -21.945 1.00 56.91 239 LEU A CA 1
ATOM 1730 C C . LEU A 1 239 ? -0.458 -8.965 -23.241 1.00 56.91 239 LEU A C 1
ATOM 1732 O O . LEU A 1 239 ? -1.531 -8.683 -23.779 1.00 56.91 239 LEU A O 1
ATOM 1736 N N . ARG A 1 240 ? 0.695 -8.525 -23.745 1.00 48.59 240 ARG A N 1
ATOM 1737 C CA . ARG A 1 240 ? 0.854 -7.746 -24.974 1.00 48.59 240 ARG A CA 1
ATOM 1738 C C . ARG A 1 240 ? 1.967 -8.301 -25.842 1.00 48.59 240 ARG A C 1
ATOM 1740 O O . ARG A 1 240 ? 3.066 -8.527 -25.300 1.00 48.59 240 ARG A O 1
#

=== Feature glossary ===
The record interleaves many kinds of information about one protein. Here is each kind framed as the question it answers.

Q: What does the local fold look like, residue by residue?
A: A 3Di character summarizes, for each residue, the relative orientation of the Cα frame of its nearest spatial neighbor. Because it encodes fold topology rather than chemistry, 3Di alignments detect remote structural similarity that sequence alignment misses.

Q: Which residues are in helices, strands, or loops?
A: Secondary structure is the local, repeating backbone conformation. DSSP classifies it into eight states by reading the hydrogen-bond network: three helix types (H, G, I), two β types (E, B), two non-regular types (T, S), and unstructured coil (-).

Q: How big and how compact is the whole molecule?
A: Three whole-structure scalars: the radius of gyration (RMS distance of Cα from centroid, in Å), the count of Cα–Cα contacts (pairs closer than 8 Å and separated by more than four r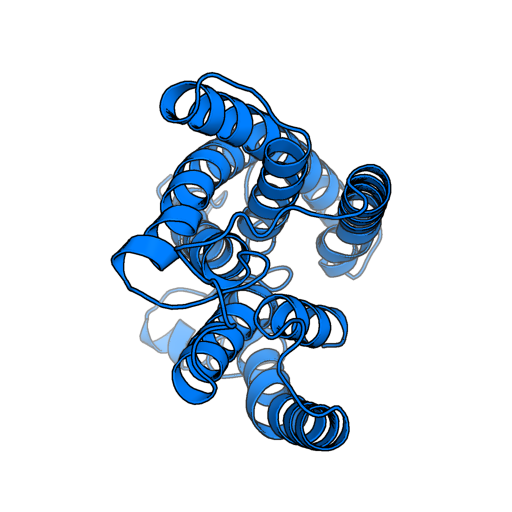esidues in sequence — i.e. tertiary, not local, contacts), and the bounding-box dimensions. Together they distinguish compact globular folds from extended fibres or disordered chains.

Q: How confident is the AlphaFold model at each residue?
A: For AlphaFold models, the B-factor field carries pLDDT — the model's own estimate of local accuracy on a 0–100 scale. Regions with pLDDT<50 should be treated as essentially unmodeled; they often correspond to intrinsically disordered segments.

Q: What family and function is it annotated with?
A: Functional annotations link the protein to curated databases. InterPro entries identify conserved domains and families by matching the sequence against member-database signatures (Pfam, PROSITE, CDD, …). Gene Ontology (GO) terms describe molecular function, biological process, and cellular component in a controlled vocabulary. CATH places the structure in a hierarchical fold classification (Class/Architecture/Topology/Homologous-superfamily). The organism is the source species.

Q: What known structures does this most resemble?
A: Nearest PDB neighbors are the top structural matches found by Foldseek when searching this structure against the entire Protein Data Bank. Each hit reports a TM-score (0 to 1; >0.5 almost always implies the same fold) and an E-value. These are *structural* homologs — they may share no detectable sequence similarity.

Q: Which residues are buried vs exposed?
A: Solvent-accessible surface area (SASA) is the area in Å² traced out by the centre of a 1.4 Å probe sphere (a water molecule) rolled over the protein's van der Waals surface (Shrake–Rupley / Lee–Richards construction). Buried residues have near-zero SASA; fully exposed residues can exceed 200 Å². The total SASA scales roughly with the number of surface residues.

Q: What are the backbone torsion angles?
A: φ (phi) and ψ (psi) are the two rotatable backbone dihedrals per residu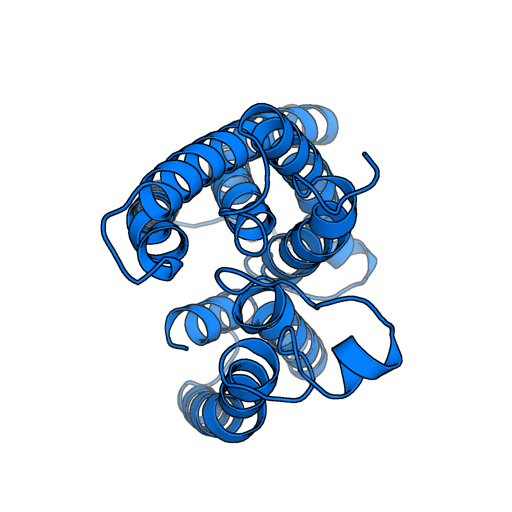e: φ is the C(i-1)–N–Cα–C torsion, ψ is the N–Cα–C–N(i+1) torsion, both in degrees on (−180°, 180°]. α-helical residues cluster near (−60°, −45°); β-strand residues near (−120°, +130°). A Ramachandran plot is simply a scatter of (φ, ψ) for every residue.

Q: Are the domains correctly placed relative to each other?
A: Predicted aligned error is AlphaFold's pairwise confidence. Unlike pLDDT (per-residue), PAE is per-residue-pair and captures whether two parts of the structure are correctly placed relative to each other. Units are ångströms of expected positional error.

Q: What if only a Cα trace is available?
A: P-SEA three-state annotation labels each residue as helix, strand, or coil based purely on the geometry of the Cα trace. It serves as a fallback when the full backbone (and thus DSSP) is unavailable.

Q: What is the amino-acid chain?
A: This is the polypeptide sequence — one letter per residue, N-terminus first. Length ranges from a few dozen residues for small domains to over a thousand for large multi-domain proteins.

Q: What do the rendered images show?
A: The six renders are orthographic views along the three Cartesian axes in both directions. Representation (cartoon, sticks, or surface) and color scheme (sequence-rainbow or by-chain) vary across proteins so the training set covers all the common visualization conventions.

Q: What do the diagnostic plots show?
A: Plot images: a contact map (which residues are close in 3D, as an N×N binary image), a Ramachandran scatter (backbone torsion angles, revealing secondary-structure composition at a glance), and — for AlphaFold structures — a PAE heatmap (pairwise prediction confidence).

Q: How mobile is each atom in the crystal?
A: B-factor (Debye–Waller factor) reflects atomic displacement in the crystal lattice. It is an experimental observable (units Å²), not a prediction; low values mean the atom is pinned down, high values mean it moves or is heterogeneous across the crystal.

Q: Where is each backbone atom in 3D?
A: The mmCIF table is the protein's shape written out atom by atom. For each backbone N, Cα, C, and carbonyl O, it records an (x, y, z) coordinate triple in Å plus the residue type, chain letter, and residue number.